Protein AF-A0A5J5F0L3-F1 (afdb_monomer_lite)

Foldseek 3Di:
DFQCQFQLNQQVVQVVVQKGFDHDLQRRDGRQFQAGAFAWWQFDAPVRPHRIDGCVPPNVLVVCSNPVTPDDGGHTGDTDGDIGHKFKAKDKDKDWDCVVADPVLVVVLVVQVVLLVVVVVVDRDRDQVVNVVSCVSSVVSCVVRVIDMDMDMDMDGTPVVVSCVPFDDPDRGDDDDDPDDDDDDDDDD

InterPro domains:
  IPR016169 FAD-binding, type PCMH, subdomain 2 [G3DSA:3.30.465.10] (1-129)
  IPR036318 FAD-binding, type PCMH-like superfamily [SSF56176] (2-85)

Structure (mmCIF, N/CA/C/O backbone):
data_AF-A0A5J5F0L3-F1
#
_entry.id   AF-A0A5J5F0L3-F1
#
loop_
_atom_site.group_PDB
_atom_site.id
_atom_site.type_symbol
_atom_site.label_atom_id
_atom_site.label_alt_id
_atom_site.label_comp_id
_atom_site.label_asym_id
_atom_site.label_entity_id
_atom_site.label_seq_id
_atom_site.pdbx_PDB_ins_code
_atom_site.Cartn_x
_atom_site.Cartn_y
_atom_site.Cartn_z
_atom_site.occupancy
_atom_site.B_iso_or_equiv
_atom_site.auth_seq_id
_atom_site.auth_comp_id
_atom_site.auth_asym_id
_atom_site.auth_atom_id
_atom_site.pdbx_PDB_model_num
ATOM 1 N N . MET A 1 1 ? 4.438 -3.445 -17.577 1.00 94.00 1 MET A N 1
ATOM 2 C CA . MET A 1 1 ? 3.266 -2.537 -17.587 1.00 94.00 1 MET A CA 1
ATOM 3 C C . MET A 1 1 ? 3.712 -1.190 -18.129 1.00 94.00 1 MET A C 1
ATOM 5 O O . MET A 1 1 ? 4.803 -0.766 -17.770 1.00 94.00 1 MET A O 1
ATOM 9 N N . GLY A 1 2 ? 2.928 -0.547 -18.999 1.00 96.00 2 GLY A N 1
ATOM 10 C CA . GLY A 1 2 ? 3.267 0.781 -19.533 1.00 96.00 2 GLY A CA 1
ATOM 11 C C . GLY A 1 2 ? 3.147 1.888 -18.479 1.00 96.00 2 GLY A C 1
ATOM 12 O O . GLY A 1 2 ? 2.456 1.713 -17.476 1.00 96.00 2 GLY A O 1
ATOM 13 N N . ALA A 1 3 ? 3.796 3.030 -18.711 1.00 94.94 3 ALA A N 1
ATOM 14 C CA . ALA A 1 3 ? 3.863 4.136 -17.752 1.00 94.94 3 ALA A CA 1
ATOM 15 C C . ALA A 1 3 ? 2.494 4.730 -17.367 1.00 94.94 3 ALA A C 1
ATOM 17 O O . ALA A 1 3 ? 2.327 5.222 -16.255 1.00 94.94 3 ALA A O 1
ATOM 18 N N . GLY A 1 4 ? 1.510 4.657 -18.270 1.00 95.94 4 GLY A N 1
ATOM 19 C CA . GLY A 1 4 ? 0.150 5.153 -18.041 1.00 95.94 4 GLY A CA 1
ATOM 20 C C . GLY A 1 4 ? -0.764 4.207 -17.260 1.00 95.94 4 GLY A C 1
ATOM 21 O O . GLY A 1 4 ? -1.887 4.595 -16.963 1.00 95.94 4 GLY A O 1
ATOM 22 N N . VAL A 1 5 ? -0.309 2.992 -16.929 1.00 97.06 5 VAL A N 1
ATOM 23 C CA . VAL A 1 5 ? -1.142 2.007 -16.226 1.00 97.06 5 VAL A CA 1
ATOM 24 C C . VAL A 1 5 ? -1.493 2.516 -14.828 1.00 97.06 5 VAL A C 1
ATOM 26 O O . VAL A 1 5 ? -0.611 2.822 -14.018 1.00 97.06 5 VAL A O 1
ATOM 29 N N . GLN A 1 6 ? -2.784 2.566 -14.529 1.00 96.44 6 GLN A N 1
ATOM 30 C CA . GLN A 1 6 ? -3.318 2.927 -13.221 1.00 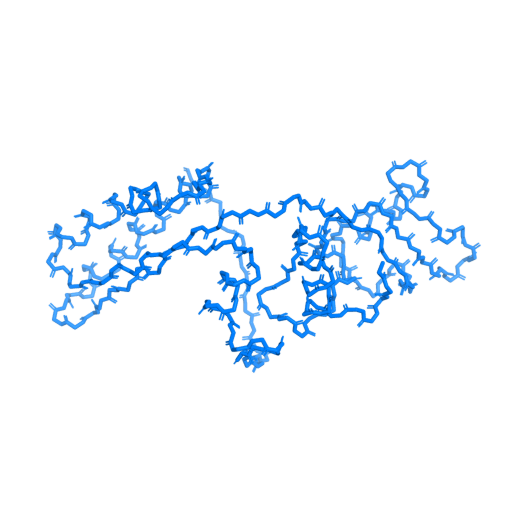96.44 6 GLN A CA 1
ATOM 31 C C . GLN A 1 6 ? -3.475 1.690 -12.326 1.00 96.44 6 GLN A C 1
ATOM 33 O O . GLN A 1 6 ? -3.516 0.544 -12.785 1.00 96.44 6 GLN A O 1
ATOM 38 N N . GLY A 1 7 ? -3.565 1.917 -11.016 1.00 95.25 7 GLY A N 1
ATOM 39 C CA . GLY A 1 7 ? -3.707 0.858 -10.018 1.00 95.25 7 GLY A CA 1
ATOM 40 C C . GLY A 1 7 ? -4.863 -0.107 -10.301 1.00 95.25 7 GLY A C 1
ATOM 41 O O . GLY A 1 7 ? -4.672 -1.314 -10.163 1.00 95.25 7 GLY A O 1
ATOM 42 N N . PHE A 1 8 ? -6.031 0.381 -10.739 1.00 95.62 8 PHE A N 1
ATOM 43 C CA . PHE A 1 8 ? -7.175 -0.499 -11.028 1.00 95.62 8 PHE A CA 1
ATOM 44 C C . PHE A 1 8 ? -6.912 -1.440 -12.207 1.00 95.62 8 PHE A C 1
ATOM 46 O O . PHE A 1 8 ? -7.309 -2.602 -12.150 1.00 95.62 8 PHE A O 1
ATOM 53 N N . GLU A 1 9 ? -6.223 -0.973 -13.251 1.00 97.31 9 GLU A N 1
ATOM 54 C CA . GLU A 1 9 ? -5.881 -1.790 -14.418 1.00 97.31 9 GLU A CA 1
ATOM 55 C C . GLU A 1 9 ? -4.900 -2.893 -14.021 1.00 97.31 9 GLU A C 1
ATOM 57 O O . GLU A 1 9 ? -5.111 -4.063 -14.344 1.00 97.31 9 GLU A O 1
ATOM 62 N N . ALA A 1 10 ? -3.861 -2.534 -13.259 1.00 96.19 10 ALA A N 1
ATOM 63 C CA . ALA A 1 10 ? -2.874 -3.480 -12.752 1.00 96.19 10 ALA A CA 1
ATOM 64 C C . ALA A 1 10 ? -3.505 -4.521 -11.812 1.00 96.19 10 ALA A C 1
ATOM 66 O O . ALA A 1 10 ? -3.241 -5.717 -11.950 1.00 96.19 10 ALA A O 1
ATOM 67 N N . LEU A 1 11 ? -4.371 -4.080 -10.893 1.00 95.75 11 LEU A N 1
ATOM 68 C CA . LEU A 1 11 ? -5.070 -4.948 -9.945 1.00 95.75 11 LEU A CA 1
ATOM 69 C C . LEU A 1 11 ? -5.986 -5.945 -10.669 1.00 95.75 11 LEU A C 1
ATOM 71 O O . LEU A 1 11 ? -5.928 -7.143 -10.396 1.00 95.75 11 LEU A O 1
ATOM 75 N N . GLN A 1 12 ? -6.792 -5.476 -11.624 1.00 96.31 12 GLN A N 1
ATOM 76 C CA . GLN A 1 12 ? -7.679 -6.338 -12.411 1.00 96.31 12 GLN A CA 1
ATOM 77 C C . GLN A 1 12 ? -6.902 -7.302 -13.314 1.00 96.31 12 GLN A C 1
ATOM 79 O O . GLN A 1 12 ? -7.298 -8.460 -13.457 1.00 96.31 12 GLN A O 1
ATOM 84 N N . ALA A 1 13 ? -5.804 -6.849 -13.925 1.00 97.12 13 ALA A N 1
ATOM 85 C CA . ALA A 1 13 ? -4.953 -7.700 -14.751 1.00 97.12 13 ALA A CA 1
ATOM 86 C C . ALA A 1 13 ? -4.298 -8.818 -13.928 1.00 97.12 13 ALA A C 1
ATOM 88 O O . ALA A 1 13 ? -4.293 -9.966 -14.372 1.00 97.12 13 ALA A O 1
ATOM 89 N N . ALA A 1 14 ? -3.803 -8.507 -12.727 1.00 97.25 14 ALA A N 1
ATOM 90 C CA . ALA A 1 14 ? -3.226 -9.498 -11.823 1.00 97.25 14 ALA A CA 1
ATOM 91 C C . ALA A 1 14 ? -4.280 -10.507 -11.338 1.00 97.25 14 ALA A C 1
ATOM 93 O O . ALA A 1 14 ? -4.054 -11.714 -11.432 1.00 97.25 14 ALA A O 1
ATOM 94 N N . ALA A 1 15 ? -5.457 -10.031 -10.918 1.00 97.38 15 ALA A N 1
ATOM 95 C CA . ALA A 1 15 ? -6.529 -10.888 -10.412 1.00 97.38 15 ALA A CA 1
ATOM 96 C C . ALA A 1 15 ? -6.986 -11.932 -11.447 1.00 97.38 15 ALA A C 1
ATOM 98 O O . ALA A 1 15 ? -7.178 -13.098 -11.110 1.00 97.38 15 ALA A O 1
ATOM 99 N N . LYS A 1 16 ? -7.070 -11.557 -12.734 1.00 97.88 16 LYS A N 1
ATOM 100 C CA . LYS A 1 16 ? -7.388 -12.490 -13.838 1.00 97.88 16 LYS A CA 1
ATOM 101 C C . LYS A 1 16 ? -6.384 -13.638 -13.987 1.00 97.88 16 LYS A C 1
ATOM 103 O O . LYS A 1 16 ? -6.708 -14.639 -14.615 1.00 97.88 16 LYS A O 1
ATOM 108 N N . GLN A 1 17 ? -5.179 -13.483 -13.446 1.00 98.06 17 GLN A N 1
ATOM 109 C CA . GLN A 1 17 ? -4.111 -14.484 -13.476 1.00 98.06 17 GLN A CA 1
ATOM 110 C C . GLN A 1 17 ? -3.966 -15.233 -12.141 1.00 98.06 17 GLN A C 1
ATOM 112 O O . GLN A 1 17 ? -3.007 -15.982 -11.972 1.00 98.06 17 GLN A O 1
ATOM 117 N N . GLY A 1 18 ? -4.869 -15.025 -11.173 1.00 97.81 18 GLY A N 1
ATOM 118 C CA . GLY A 1 18 ? -4.713 -15.567 -9.818 1.00 97.81 18 GLY A CA 1
ATOM 119 C C . GLY A 1 18 ? -3.516 -14.962 -9.078 1.00 97.81 18 GLY A C 1
ATOM 120 O O . GLY A 1 18 ? -2.880 -15.626 -8.257 1.00 97.81 18 GLY A O 1
ATOM 121 N N . LEU A 1 19 ? -3.173 -13.714 -9.406 1.00 98.00 19 LEU A N 1
ATOM 122 C CA . LEU A 1 19 ? -2.056 -12.975 -8.834 1.00 98.00 19 LEU A CA 1
ATOM 123 C C . LEU A 1 19 ? -2.536 -11.681 -8.168 1.00 98.00 19 LEU A C 1
ATOM 125 O O . LEU A 1 19 ? -3.584 -11.124 -8.490 1.00 98.00 19 LEU A O 1
ATOM 129 N N . ARG A 1 20 ? -1.696 -11.143 -7.290 1.00 95.56 20 ARG A N 1
ATOM 130 C CA . ARG A 1 20 ? -1.827 -9.816 -6.686 1.00 95.56 20 ARG A CA 1
ATOM 131 C C . ARG A 1 20 ? -0.557 -9.002 -6.901 1.00 95.56 20 ARG A C 1
ATOM 133 O O . ARG A 1 20 ? 0.552 -9.538 -6.931 1.00 95.56 20 ARG A O 1
ATOM 140 N N . VAL A 1 21 ? -0.721 -7.693 -7.030 1.00 95.31 21 VAL A N 1
ATOM 141 C CA . VAL A 1 21 ? 0.361 -6.723 -7.243 1.00 95.31 21 VAL A CA 1
ATOM 142 C C . VAL A 1 21 ? 0.258 -5.608 -6.214 1.00 95.31 21 VAL A C 1
ATOM 144 O O . VAL A 1 21 ? -0.832 -5.289 -5.744 1.00 95.31 21 VAL A O 1
ATOM 147 N N . VAL A 1 22 ? 1.394 -5.018 -5.845 1.00 94.69 22 VAL A N 1
ATOM 148 C CA . VAL A 1 22 ? 1.412 -3.889 -4.907 1.00 94.69 22 VAL A CA 1
ATOM 149 C C . VAL A 1 22 ? 0.949 -2.623 -5.627 1.00 94.69 22 VAL A C 1
ATOM 151 O O . VAL A 1 22 ? 1.617 -2.165 -6.553 1.00 94.69 22 VAL A O 1
ATOM 154 N N . THR A 1 23 ? -0.167 -2.050 -5.178 1.00 93.50 23 THR A N 1
ATOM 155 C CA . THR A 1 23 ? -0.735 -0.783 -5.665 1.00 93.50 23 THR A CA 1
ATOM 156 C C . THR A 1 23 ? -0.852 0.237 -4.526 1.00 93.50 23 THR A C 1
ATOM 158 O O . THR A 1 23 ? -0.550 -0.062 -3.372 1.00 93.50 23 THR A O 1
ATOM 161 N N . GLY A 1 24 ? -1.299 1.456 -4.844 1.00 91.62 24 GLY A N 1
ATOM 162 C CA . GLY A 1 24 ? -1.811 2.382 -3.829 1.00 91.62 24 GLY A CA 1
ATOM 163 C C . GLY A 1 24 ? -3.249 2.032 -3.422 1.00 91.62 24 GLY A C 1
ATOM 164 O O . GLY A 1 24 ? -3.912 1.254 -4.111 1.00 91.62 24 GLY A O 1
ATOM 165 N N . SER A 1 25 ? -3.735 2.631 -2.331 1.00 92.00 25 SER A N 1
ATOM 166 C CA . SER A 1 25 ? -5.152 2.570 -1.928 1.00 92.00 25 SER A CA 1
ATOM 167 C C . SER A 1 25 ? -6.063 3.373 -2.867 1.00 92.00 25 SER A C 1
ATOM 169 O O . SER A 1 25 ? -7.204 2.992 -3.098 1.00 92.00 25 SER A O 1
ATOM 171 N N . SER A 1 26 ? -5.549 4.451 -3.462 1.00 93.25 26 SER A N 1
ATOM 172 C CA . SER A 1 26 ? -6.227 5.202 -4.523 1.00 93.25 26 SER A CA 1
ATOM 173 C C . SER A 1 26 ? -5.911 4.579 -5.881 1.00 93.25 26 SER A C 1
ATOM 175 O O . SER A 1 26 ? -4.822 4.774 -6.425 1.00 93.25 26 SER A O 1
ATOM 177 N N . LEU A 1 27 ? -6.848 3.823 -6.451 1.00 93.00 27 LEU A N 1
ATOM 178 C CA . LEU A 1 27 ? -6.570 3.025 -7.651 1.00 93.00 27 LEU A CA 1
ATOM 179 C C . LEU A 1 27 ? -6.438 3.819 -8.953 1.00 93.00 27 LEU A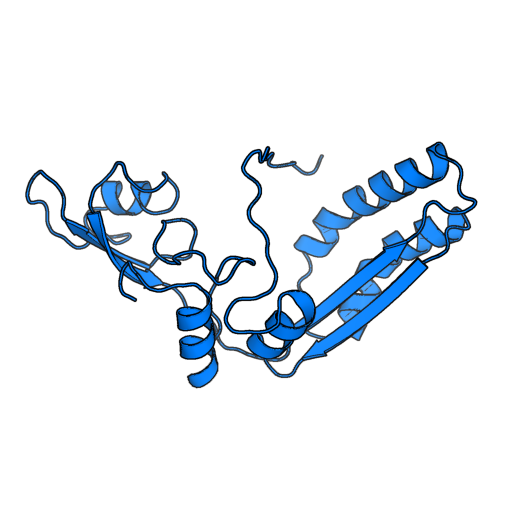 C 1
ATOM 181 O O . LEU A 1 27 ? -5.959 3.275 -9.945 1.00 93.00 27 LEU A O 1
ATOM 185 N N . THR A 1 28 ? -6.807 5.096 -8.960 1.00 94.44 28 THR A N 1
ATOM 186 C CA . THR A 1 28 ? -6.556 6.006 -10.087 1.00 94.44 28 THR A CA 1
ATOM 187 C C . THR A 1 28 ? -5.105 6.502 -10.138 1.00 94.44 28 THR A C 1
ATOM 189 O O . THR A 1 28 ? -4.709 7.153 -11.102 1.00 94.44 28 THR A O 1
ATOM 192 N N . VAL A 1 29 ? -4.272 6.196 -9.139 1.00 94.00 29 VAL A N 1
ATOM 193 C CA . VAL A 1 29 ? -2.843 6.539 -9.169 1.00 94.00 29 VAL A CA 1
ATOM 194 C C . VAL A 1 29 ? -2.115 5.672 -10.203 1.00 94.00 29 VAL A C 1
ATOM 196 O O . VAL A 1 29 ? -2.321 4.458 -10.266 1.00 94.00 29 VAL A O 1
ATOM 199 N N . GLY A 1 30 ? -1.247 6.297 -11.005 1.00 94.38 30 GLY A N 1
ATOM 200 C CA . GLY A 1 30 ? -0.364 5.609 -11.951 1.00 94.38 30 GLY A CA 1
ATOM 201 C C . GLY A 1 30 ? 0.678 4.752 -11.229 1.00 94.38 30 GLY A C 1
ATOM 202 O O . GLY A 1 30 ? 1.454 5.258 -10.418 1.00 94.38 30 GLY A O 1
ATOM 203 N N . ILE A 1 31 ? 0.716 3.452 -11.524 1.00 92.81 31 ILE A N 1
ATOM 204 C CA . ILE A 1 31 ? 1.506 2.469 -10.761 1.00 92.81 31 ILE A CA 1
ATOM 205 C C . ILE A 1 31 ? 3.014 2.528 -11.056 1.00 92.81 31 ILE A C 1
ATOM 207 O O . ILE A 1 31 ? 3.836 2.087 -10.249 1.00 92.81 31 ILE A O 1
ATOM 211 N N . ALA A 1 32 ? 3.387 3.089 -12.208 1.00 90.94 32 ALA A N 1
ATOM 212 C CA . ALA A 1 32 ? 4.762 3.191 -12.693 1.00 90.94 32 ALA A CA 1
ATOM 213 C C . ALA A 1 32 ? 5.511 4.438 -12.167 1.00 90.94 32 ALA A C 1
ATOM 215 O O . ALA A 1 32 ? 6.454 4.907 -12.795 1.00 90.94 32 ALA A O 1
ATOM 216 N N . GLY A 1 33 ? 5.103 4.986 -11.016 1.00 82.25 33 GLY A N 1
ATOM 217 C CA . GLY A 1 33 ? 5.680 6.202 -10.421 1.00 82.25 33 GLY A CA 1
ATOM 218 C C . GLY A 1 33 ? 6.882 5.996 -9.487 1.00 82.25 33 GLY A C 1
ATOM 219 O O . GLY A 1 33 ? 7.285 6.940 -8.815 1.00 82.25 33 GLY A O 1
ATOM 220 N N . GLY A 1 34 ? 7.429 4.781 -9.387 1.00 73.56 34 GLY A N 1
ATOM 221 C CA . GLY A 1 34 ? 8.644 4.500 -8.600 1.00 73.56 34 GLY A CA 1
ATOM 222 C C . GLY A 1 34 ? 8.427 4.118 -7.130 1.00 73.56 34 GLY A C 1
ATOM 223 O O . GLY A 1 34 ? 9.396 3.899 -6.411 1.00 73.56 34 GLY A O 1
ATOM 224 N N . TYR A 1 35 ? 7.176 4.001 -6.669 1.00 84.31 35 TYR A N 1
ATOM 225 C CA . TYR A 1 35 ? 6.839 3.593 -5.293 1.00 84.31 35 TYR A CA 1
ATOM 226 C C . TYR A 1 35 ? 6.532 2.089 -5.142 1.00 84.31 35 TYR A C 1
ATOM 228 O O . TYR A 1 35 ? 6.250 1.616 -4.041 1.00 84.31 35 TYR A O 1
ATOM 236 N N . THR A 1 36 ? 6.536 1.334 -6.244 1.00 84.50 36 THR A N 1
ATOM 237 C CA . THR A 1 36 ? 6.143 -0.084 -6.291 1.00 84.50 36 THR A CA 1
ATOM 238 C C . THR A 1 36 ? 7.344 -1.026 -6.427 1.00 84.50 36 THR A C 1
ATOM 240 O O . THR A 1 36 ? 8.495 -0.604 -6.506 1.00 84.50 36 THR A O 1
ATOM 243 N N . GLN A 1 37 ? 7.092 -2.341 -6.402 1.00 90.75 37 GLN A N 1
ATOM 244 C CA . GLN A 1 37 ? 8.124 -3.387 -6.405 1.00 90.75 37 GLN A CA 1
ATOM 245 C C . GLN A 1 37 ? 8.700 -3.640 -7.808 1.00 90.75 37 GLN A C 1
ATOM 247 O O . GLN A 1 37 ? 8.473 -4.706 -8.391 1.00 90.75 37 GLN A O 1
ATOM 252 N N . ALA A 1 38 ? 9.430 -2.663 -8.342 1.00 94.38 38 ALA A N 1
ATOM 253 C CA . ALA A 1 38 ? 10.066 -2.751 -9.650 1.00 94.38 38 ALA A CA 1
ATOM 254 C C . ALA A 1 38 ? 11.160 -3.837 -9.705 1.00 94.38 38 ALA A C 1
ATOM 256 O O . ALA A 1 38 ? 11.858 -4.114 -8.730 1.00 94.38 38 ALA A O 1
ATOM 257 N N . LEU A 1 39 ? 11.282 -4.459 -10.874 1.00 96.50 39 LEU A N 1
ATOM 258 C CA . LEU A 1 39 ? 12.330 -5.398 -11.279 1.00 96.50 39 LEU A CA 1
ATOM 259 C C . LEU A 1 39 ? 13.143 -4.833 -12.447 1.00 96.50 39 LEU A C 1
ATOM 261 O O . LEU A 1 39 ? 14.340 -5.086 -12.552 1.00 96.50 39 LEU A O 1
ATOM 265 N N . GLU A 1 40 ? 12.481 -4.068 -13.312 1.00 96.94 40 GLU A N 1
ATOM 266 C CA . GLU A 1 40 ? 13.060 -3.441 -14.490 1.00 96.94 40 GLU A CA 1
ATOM 267 C C . GLU A 1 40 ? 12.324 -2.140 -14.796 1.00 96.94 40 GLU A C 1
ATOM 269 O O . GLU A 1 40 ? 11.105 -2.052 -14.608 1.00 96.94 40 GLU A O 1
ATOM 274 N N . TRP A 1 41 ? 13.073 -1.170 -15.307 1.00 96.25 41 TRP A N 1
ATOM 275 C CA . TRP A 1 41 ? 12.574 0.077 -15.859 1.00 96.25 41 TRP A CA 1
ATOM 276 C C . TRP A 1 41 ? 13.027 0.228 -17.305 1.00 96.25 41 TRP A C 1
ATOM 278 O O . TRP A 1 41 ? 14.208 0.050 -17.593 1.00 96.25 41 TRP A O 1
ATOM 288 N N . ASP A 1 42 ? 12.096 0.605 -18.174 1.00 95.50 42 ASP A N 1
ATOM 289 C CA . ASP A 1 42 ? 12.365 1.099 -19.522 1.00 95.50 42 ASP A CA 1
ATOM 290 C C . ASP A 1 42 ? 12.218 2.624 -19.509 1.00 95.50 42 ASP A C 1
ATOM 292 O O . ASP A 1 42 ? 11.139 3.140 -19.196 1.00 95.50 42 ASP A O 1
ATOM 296 N N . VAL A 1 43 ? 13.310 3.341 -19.761 1.00 93.88 43 VAL A N 1
ATOM 297 C CA . VAL A 1 43 ? 13.443 4.782 -19.541 1.00 93.88 43 VAL A CA 1
ATOM 298 C C . VAL A 1 43 ? 14.177 5.438 -20.694 1.00 93.88 43 VAL A C 1
ATOM 300 O O . VAL A 1 43 ? 15.269 5.031 -21.080 1.00 93.88 43 VAL A O 1
ATOM 303 N N . VAL A 1 44 ? 13.617 6.539 -21.181 1.00 92.69 44 VAL A N 1
ATOM 304 C CA . VAL A 1 44 ? 14.317 7.452 -22.083 1.00 92.69 44 VAL A CA 1
ATOM 305 C C . VAL A 1 44 ? 15.061 8.487 -21.245 1.00 92.69 44 VAL A C 1
ATOM 307 O O . VAL A 1 44 ? 14.446 9.274 -20.519 1.00 92.69 44 VAL A O 1
ATOM 310 N N . THR A 1 45 ? 16.390 8.492 -21.345 1.00 89.81 45 THR A N 1
ATOM 311 C CA . THR A 1 45 ? 17.248 9.508 -20.724 1.00 89.81 45 THR A CA 1
ATOM 312 C C . THR A 1 45 ? 17.637 10.579 -21.750 1.00 89.81 45 THR A C 1
ATOM 314 O O . THR A 1 45 ? 17.699 10.296 -22.950 1.00 89.81 45 THR A O 1
ATOM 317 N N . PRO A 1 46 ? 17.932 11.819 -21.320 1.00 84.19 46 PRO A N 1
ATOM 318 C CA . PRO A 1 46 ? 18.363 12.880 -22.235 1.00 84.19 46 PRO A CA 1
ATOM 319 C C . PRO A 1 46 ? 19.734 12.610 -22.880 1.00 84.19 46 PRO A C 1
ATOM 321 O O . PRO A 1 46 ? 20.070 13.229 -23.885 1.00 84.19 46 PRO A O 1
ATOM 324 N N . THR A 1 47 ? 20.530 11.703 -22.308 1.00 83.06 47 THR A N 1
ATOM 325 C CA . THR A 1 47 ? 21.905 11.391 -22.723 1.00 83.06 47 THR A CA 1
ATOM 326 C C . THR A 1 47 ? 22.003 10.217 -23.702 1.00 83.06 47 THR A C 1
ATOM 328 O O . THR A 1 47 ? 23.100 9.919 -24.169 1.00 83.06 47 THR A O 1
ATOM 331 N N . GLY A 1 48 ? 20.887 9.559 -24.043 1.00 74.31 48 GLY A N 1
ATOM 332 C CA . GLY A 1 48 ? 20.882 8.410 -24.958 1.00 74.31 48 GLY A CA 1
ATOM 333 C C . GLY A 1 48 ? 21.460 7.127 -24.348 1.00 74.31 48 GLY A C 1
ATOM 334 O O . GLY A 1 48 ? 21.955 6.265 -25.074 1.00 74.31 48 GLY A O 1
ATOM 335 N N . GLU A 1 49 ? 21.425 7.003 -23.018 1.00 73.94 49 GLU A N 1
ATOM 336 C CA . GLU A 1 49 ? 21.835 5.787 -22.305 1.00 73.94 49 GLU A CA 1
ATOM 337 C C . GLU A 1 49 ? 20.942 4.587 -22.662 1.00 73.94 49 GLU A C 1
ATOM 339 O O . GLU A 1 49 ? 19.818 4.767 -23.143 1.00 73.94 49 GLU A O 1
ATOM 344 N N . PRO A 1 50 ? 21.405 3.340 -22.425 1.00 76.62 50 PRO A N 1
ATOM 345 C CA . PRO A 1 50 ? 20.583 2.170 -22.681 1.00 76.62 50 PRO A CA 1
ATOM 346 C C . PRO A 1 50 ? 19.258 2.269 -21.912 1.00 76.62 50 PRO A C 1
ATOM 348 O O . PRO A 1 50 ? 19.283 2.544 -20.712 1.00 76.62 50 PRO A O 1
ATOM 351 N N . PRO A 1 51 ? 18.118 1.983 -22.555 1.00 87.06 51 PRO A N 1
ATOM 352 C CA . PRO A 1 51 ? 16.818 2.303 -21.977 1.00 87.06 51 PRO A CA 1
ATOM 353 C C . PRO A 1 51 ? 16.453 1.429 -20.771 1.00 87.06 51 PRO A C 1
ATOM 355 O O . PRO A 1 51 ? 15.588 1.779 -19.983 1.00 87.06 51 PRO A O 1
ATOM 358 N N . ILE A 1 52 ? 17.130 0.291 -20.594 1.00 95.50 52 ILE A N 1
ATOM 359 C CA . ILE A 1 52 ? 16.782 -0.706 -19.583 1.00 95.50 52 ILE A CA 1
ATOM 360 C C . ILE A 1 52 ? 17.647 -0.565 -18.330 1.00 95.50 52 ILE A C 1
ATOM 362 O O . ILE A 1 52 ? 18.868 -0.750 -18.389 1.00 95.50 52 ILE A O 1
ATOM 366 N N . ALA A 1 53 ? 17.000 -0.341 -17.186 1.00 95.38 53 ALA A N 1
ATOM 367 C CA . ALA A 1 53 ? 17.613 -0.341 -15.863 1.00 95.38 53 ALA A CA 1
ATOM 368 C C . ALA A 1 53 ? 17.069 -1.481 -14.985 1.00 95.38 53 ALA A C 1
ATOM 370 O O . ALA A 1 53 ? 15.864 -1.627 -14.795 1.00 95.38 53 ALA A O 1
ATOM 371 N N . THR A 1 54 ? 17.972 -2.284 -14.425 1.00 96.62 54 THR A N 1
ATOM 372 C CA . THR A 1 54 ? 17.700 -3.446 -13.558 1.00 96.62 54 THR A CA 1
ATOM 373 C C . THR A 1 54 ? 18.719 -3.479 -12.407 1.00 96.62 54 THR A C 1
ATOM 375 O O . THR A 1 54 ? 19.713 -2.747 -12.453 1.00 96.62 54 THR A O 1
ATOM 378 N N . PRO A 1 55 ? 18.578 -4.370 -11.408 1.00 96.75 55 PRO A N 1
ATOM 379 C CA . PRO A 1 55 ? 19.598 -4.550 -10.371 1.00 96.75 55 PRO A CA 1
ATOM 380 C C . PRO A 1 55 ? 21.007 -4.905 -10.882 1.00 96.75 55 PRO A C 1
ATOM 382 O O . PRO A 1 55 ? 21.964 -4.792 -10.122 1.00 96.75 55 PRO A O 1
ATOM 385 N N . SER A 1 56 ? 21.155 -5.328 -12.144 1.00 96.75 56 SER A N 1
ATOM 386 C CA . SER A 1 56 ? 22.435 -5.723 -12.752 1.00 96.75 56 SER A CA 1
ATOM 387 C C . SER A 1 56 ? 22.797 -4.956 -14.033 1.00 96.75 56 SER A C 1
ATOM 389 O O . SER A 1 56 ? 23.822 -5.245 -14.645 1.00 96.75 56 SER A O 1
ATOM 391 N N . ARG A 1 57 ? 21.981 -3.984 -14.466 1.00 94.88 57 ARG A N 1
ATOM 392 C CA . ARG A 1 57 ? 22.206 -3.161 -15.671 1.00 94.88 57 ARG A CA 1
ATOM 393 C C . ARG A 1 57 ? 21.765 -1.733 -15.391 1.00 94.88 57 ARG A C 1
ATOM 395 O O . ARG A 1 57 ? 20.649 -1.542 -14.933 1.00 94.88 57 ARG A O 1
ATOM 402 N N . ASN A 1 58 ? 22.610 -0.741 -15.677 1.00 93.69 58 ASN A N 1
ATOM 403 C CA . ASN A 1 58 ? 22.347 0.663 -15.328 1.00 93.69 58 ASN A CA 1
ATOM 404 C C . ASN A 1 58 ? 21.928 0.811 -13.850 1.00 93.69 58 ASN A C 1
ATOM 406 O O . ASN A 1 58 ? 20.950 1.474 -13.516 1.00 93.69 58 ASN A O 1
ATOM 410 N N . VAL A 1 59 ? 22.674 0.146 -12.959 1.00 95.25 59 VAL A N 1
ATOM 411 C CA . VAL A 1 59 ? 22.346 -0.004 -11.531 1.00 95.25 59 VAL A CA 1
ATOM 412 C C . VAL A 1 59 ? 22.112 1.334 -10.814 1.00 95.25 59 VAL A C 1
ATOM 414 O O . VAL A 1 59 ? 21.138 1.416 -10.065 1.00 95.25 59 VAL A O 1
ATOM 417 N N . PRO A 1 60 ? 22.909 2.402 -11.047 1.00 94.19 60 PRO A N 1
ATOM 418 C CA . PRO A 1 60 ? 22.634 3.703 -10.435 1.00 94.19 60 PRO A CA 1
ATOM 419 C C . PRO A 1 60 ? 21.266 4.272 -10.832 1.00 94.19 60 PRO A C 1
ATOM 421 O O . PRO A 1 60 ? 20.549 4.794 -9.980 1.00 94.19 60 PRO A O 1
ATOM 424 N N . LEU A 1 61 ? 20.871 4.115 -12.101 1.00 93.56 61 LEU A N 1
ATOM 425 C CA . LEU A 1 61 ? 19.571 4.563 -12.599 1.00 93.56 61 LEU A CA 1
ATOM 426 C C . LEU A 1 61 ? 18.434 3.712 -12.019 1.00 93.56 61 LEU A C 1
ATOM 428 O O . LEU A 1 61 ? 17.448 4.264 -11.540 1.00 93.56 61 LEU A O 1
ATOM 432 N N . TYR A 1 62 ? 18.590 2.384 -11.976 1.00 95.12 62 TYR A N 1
ATOM 433 C CA . TYR A 1 62 ? 17.616 1.494 -11.331 1.00 95.12 62 TYR A CA 1
ATOM 434 C C . TYR A 1 62 ? 17.385 1.881 -9.865 1.00 95.12 62 TYR A C 1
ATOM 436 O O . TYR A 1 62 ? 16.240 1.954 -9.414 1.00 95.12 62 TYR A O 1
ATOM 444 N N . TRP A 1 63 ? 18.467 2.150 -9.128 1.00 94.94 63 TRP A N 1
ATOM 445 C CA . TRP A 1 63 ? 18.398 2.554 -7.727 1.00 94.94 63 TRP A CA 1
ATOM 446 C C . TRP A 1 63 ? 17.671 3.893 -7.563 1.00 94.94 63 TRP A C 1
ATOM 448 O O . TRP A 1 63 ? 16.764 3.992 -6.740 1.00 94.94 63 TRP A O 1
ATOM 458 N N . ALA A 1 64 ? 18.004 4.888 -8.392 1.00 93.62 64 ALA A N 1
ATOM 459 C CA . ALA A 1 64 ? 17.368 6.204 -8.359 1.00 93.62 64 ALA A CA 1
ATOM 460 C C . ALA A 1 64 ? 15.863 6.146 -8.682 1.00 93.62 64 ALA A C 1
ATOM 462 O O . ALA A 1 64 ? 15.054 6.762 -7.990 1.00 93.62 64 ALA A O 1
ATOM 463 N N . LEU A 1 65 ? 15.465 5.363 -9.689 1.00 93.75 65 LEU A N 1
ATOM 464 C CA . LEU A 1 65 ? 14.059 5.201 -10.082 1.00 93.75 65 LEU A CA 1
ATOM 465 C C . LEU A 1 65 ? 13.231 4.425 -9.047 1.00 93.75 65 LEU A C 1
ATOM 467 O O . LEU A 1 65 ? 12.023 4.630 -8.934 1.00 93.75 65 LEU A O 1
ATOM 471 N N . SER A 1 66 ? 13.870 3.553 -8.266 1.00 94.75 66 SER A N 1
ATOM 472 C CA . SER A 1 66 ? 13.213 2.675 -7.288 1.00 94.75 66 SER A CA 1
ATOM 473 C C . SER A 1 66 ? 13.081 3.334 -5.907 1.00 94.75 66 SER A C 1
ATOM 475 O O . SER A 1 66 ? 13.477 2.758 -4.893 1.00 94.75 66 SER A O 1
ATOM 477 N N . GLY A 1 67 ? 12.530 4.553 -5.871 1.00 93.00 67 GLY A N 1
ATOM 478 C CA . GLY A 1 67 ? 12.195 5.277 -4.636 1.00 93.00 67 GLY A CA 1
ATOM 479 C C . GLY A 1 67 ? 12.737 6.706 -4.535 1.00 93.00 67 GLY A C 1
ATOM 480 O O . GLY A 1 67 ? 12.332 7.432 -3.631 1.00 93.00 67 GLY A O 1
ATOM 481 N N . GLY A 1 68 ? 13.596 7.148 -5.461 1.00 93.00 68 GLY A N 1
ATOM 482 C CA . GLY A 1 68 ? 14.136 8.518 -5.496 1.00 93.00 68 GLY A CA 1
ATOM 483 C C . GLY A 1 68 ? 13.141 9.594 -5.951 1.00 93.00 68 GLY A C 1
ATOM 484 O O . GLY A 1 68 ? 13.467 10.778 -5.927 1.00 93.00 68 GLY A O 1
ATOM 485 N N . GLY A 1 69 ? 11.926 9.197 -6.338 1.00 87.31 69 GLY A N 1
ATOM 486 C CA . GLY A 1 69 ? 10.881 10.086 -6.845 1.00 87.31 69 GLY A CA 1
ATOM 487 C C . GLY A 1 69 ? 10.897 10.225 -8.371 1.00 87.31 69 GLY A C 1
ATOM 488 O O . GLY A 1 69 ? 11.940 10.166 -9.021 1.00 87.31 69 GLY A O 1
ATOM 489 N N . GLY A 1 70 ? 9.708 10.378 -8.957 1.00 88.00 70 GLY A N 1
ATOM 490 C CA . GLY A 1 70 ? 9.534 10.542 -10.402 1.00 88.00 70 GLY A CA 1
ATOM 491 C C . GLY A 1 70 ? 9.878 11.950 -10.903 1.00 88.00 70 GLY A C 1
ATOM 492 O O . GLY A 1 70 ? 9.939 12.902 -10.130 1.00 88.00 70 GLY A O 1
ATOM 493 N N . GLY A 1 71 ? 10.063 12.083 -12.220 1.00 87.19 71 GLY A N 1
ATOM 494 C CA . GLY A 1 71 ? 10.200 13.376 -12.908 1.00 87.19 71 GLY A CA 1
ATOM 495 C C . GLY A 1 71 ? 11.620 13.943 -13.023 1.00 87.19 71 GLY A C 1
ATOM 496 O O . GLY A 1 71 ? 11.796 14.953 -13.694 1.00 87.19 71 GLY A O 1
ATOM 497 N N . THR A 1 72 ? 12.627 13.293 -12.427 1.00 89.50 72 THR A N 1
ATOM 498 C CA . THR A 1 72 ? 14.004 13.831 -12.367 1.00 89.50 72 THR A CA 1
ATOM 499 C C . THR A 1 72 ? 15.021 13.031 -13.186 1.00 89.50 72 THR A C 1
ATOM 501 O O . THR A 1 72 ? 15.945 13.606 -13.751 1.00 89.50 72 THR A O 1
ATOM 504 N N . TYR A 1 73 ? 14.873 11.705 -13.261 1.00 90.12 73 TYR A N 1
ATOM 505 C CA . TYR A 1 73 ? 15.924 10.805 -13.769 1.00 90.12 73 TYR A CA 1
ATOM 506 C C . TYR A 1 73 ? 15.749 10.375 -15.234 1.00 90.12 73 TYR A C 1
ATOM 508 O O . TYR A 1 73 ? 16.632 9.739 -15.802 1.00 90.12 73 TYR A O 1
ATOM 516 N N . GLY A 1 74 ? 14.615 10.711 -15.849 1.00 89.81 74 GLY A N 1
ATOM 517 C CA . GLY A 1 74 ? 14.262 10.332 -17.215 1.00 89.81 74 GLY A CA 1
ATOM 518 C C . GLY A 1 74 ? 12.755 10.159 -17.383 1.00 89.81 74 GLY A C 1
ATOM 519 O O . GLY A 1 74 ? 11.982 10.352 -16.439 1.00 89.81 74 GLY A O 1
ATOM 520 N N . VAL A 1 75 ? 12.339 9.785 -18.591 1.00 92.81 75 VAL A N 1
ATOM 521 C CA . VAL A 1 75 ? 10.936 9.506 -18.919 1.00 92.81 75 VAL A CA 1
ATOM 522 C C . VAL A 1 75 ? 10.723 7.998 -18.922 1.00 92.81 75 VAL A C 1
ATOM 524 O O . VAL A 1 75 ? 11.187 7.306 -19.825 1.00 92.81 75 VAL A O 1
ATOM 527 N N . ALA A 1 76 ? 10.029 7.486 -17.905 1.00 92.94 76 ALA A N 1
ATOM 528 C CA . ALA A 1 76 ? 9.654 6.078 -17.851 1.00 92.94 76 ALA A CA 1
ATOM 529 C C . ALA A 1 76 ? 8.633 5.753 -18.951 1.00 92.94 76 ALA A C 1
ATOM 531 O O . ALA A 1 76 ? 7.616 6.432 -19.091 1.00 92.94 76 ALA A O 1
ATOM 532 N N . ILE A 1 77 ? 8.905 4.692 -19.705 1.00 94.44 77 ILE A N 1
ATOM 533 C CA . ILE A 1 77 ? 8.040 4.141 -20.751 1.00 94.44 77 ILE A CA 1
ATOM 534 C C . ILE A 1 77 ? 7.295 2.922 -20.216 1.00 94.44 77 ILE A C 1
ATOM 536 O O . ILE A 1 77 ? 6.083 2.781 -20.410 1.00 94.44 77 ILE A O 1
ATOM 540 N N . SER A 1 78 ? 8.003 2.046 -19.500 1.00 95.31 78 SER A N 1
ATOM 541 C CA . SER A 1 78 ? 7.410 0.868 -18.880 1.00 95.31 78 SER A CA 1
ATOM 542 C C . SER A 1 78 ? 8.175 0.411 -17.637 1.00 95.31 78 SER A C 1
ATOM 544 O O . SER A 1 78 ? 9.305 0.818 -17.377 1.00 95.31 78 SER A O 1
ATOM 546 N N . MET A 1 79 ? 7.514 -0.428 -16.844 1.00 95.56 79 MET A N 1
ATOM 547 C CA . MET A 1 79 ? 8.064 -1.058 -15.649 1.00 95.56 79 MET A CA 1
ATOM 548 C C . MET A 1 79 ? 7.656 -2.531 -15.606 1.00 95.56 79 MET A C 1
ATOM 550 O O . MET A 1 79 ? 6.482 -2.870 -15.821 1.00 95.56 79 MET A O 1
ATOM 554 N N . THR A 1 80 ? 8.591 -3.401 -15.243 1.00 96.56 80 THR A N 1
ATOM 555 C CA . THR A 1 80 ? 8.290 -4.767 -14.796 1.00 96.56 80 THR A CA 1
ATOM 556 C C . THR A 1 80 ? 8.251 -4.768 -13.276 1.00 96.56 80 THR A C 1
ATOM 558 O O . THR A 1 80 ? 9.200 -4.315 -12.646 1.00 96.56 80 THR A O 1
ATOM 561 N N . ALA A 1 81 ? 7.170 -5.265 -12.675 1.00 95.19 81 ALA A N 1
ATOM 562 C CA . ALA A 1 81 ? 7.013 -5.325 -11.223 1.00 95.19 81 ALA A CA 1
ATOM 563 C C . ALA A 1 81 ? 6.726 -6.748 -10.749 1.00 95.19 81 ALA A C 1
ATOM 565 O O . ALA A 1 81 ? 6.190 -7.569 -11.497 1.00 95.19 81 ALA A O 1
ATOM 566 N N . LYS A 1 82 ? 7.062 -7.030 -9.489 1.00 95.88 82 LYS A N 1
ATOM 567 C CA . LYS A 1 82 ? 6.722 -8.304 -8.848 1.00 95.88 82 LYS A CA 1
ATOM 568 C C . LYS A 1 82 ? 5.203 -8.464 -8.739 1.00 95.88 82 LYS A C 1
ATOM 570 O O . LYS A 1 82 ? 4.510 -7.574 -8.245 1.00 95.88 82 LYS A O 1
ATOM 575 N N . ALA A 1 83 ? 4.724 -9.638 -9.130 1.00 96.31 83 ALA A N 1
ATOM 576 C CA . ALA A 1 83 ? 3.397 -10.141 -8.811 1.00 96.31 83 ALA A CA 1
ATOM 577 C C . ALA A 1 83 ? 3.537 -11.347 -7.876 1.00 96.31 83 ALA A C 1
ATOM 579 O O . ALA A 1 83 ? 4.533 -12.071 -7.925 1.00 96.31 83 ALA A O 1
ATOM 580 N N . HIS A 1 84 ? 2.549 -11.547 -7.016 1.00 96.38 84 HIS A N 1
ATOM 581 C CA . HIS A 1 84 ? 2.541 -12.596 -5.999 1.00 96.38 84 HIS A CA 1
ATOM 582 C C . HIS A 1 84 ? 1.319 -13.487 -6.199 1.00 96.38 84 HIS A C 1
ATOM 584 O O . HIS A 1 84 ? 0.302 -12.971 -6.657 1.00 96.38 84 HIS A O 1
ATOM 590 N N . PRO A 1 85 ? 1.363 -14.774 -5.820 1.00 97.31 85 PRO A N 1
ATOM 591 C CA . PRO A 1 85 ? 0.165 -15.606 -5.778 1.00 97.31 85 PRO A CA 1
ATOM 592 C C . PRO A 1 85 ? -0.945 -14.938 -4.961 1.00 97.31 85 PRO A C 1
ATOM 594 O O . PRO A 1 85 ? -0.679 -14.372 -3.888 1.00 97.31 85 PRO A O 1
ATOM 597 N N . ASP A 1 86 ? -2.164 -14.972 -5.494 1.00 96.12 86 ASP A N 1
ATOM 598 C CA . ASP A 1 86 ? -3.359 -14.551 -4.772 1.00 96.12 86 ASP A CA 1
ATOM 599 C C . ASP A 1 86 ? -3.822 -15.641 -3.790 1.00 96.12 86 ASP A C 1
ATOM 601 O O . ASP A 1 86 ? -3.296 -16.758 -3.763 1.00 96.12 86 ASP A O 1
ATOM 605 N N . GLY A 1 87 ? -4.791 -15.306 -2.949 1.00 93.44 87 GLY A N 1
ATOM 606 C CA . GLY A 1 87 ? -5.406 -16.236 -2.013 1.00 93.44 87 GLY A CA 1
ATOM 607 C C . GLY A 1 87 ? -6.335 -15.520 -1.048 1.00 93.44 87 GLY A C 1
ATOM 608 O O . GLY A 1 87 ? -6.609 -14.332 -1.201 1.00 93.44 87 GLY A O 1
ATOM 609 N N . VAL A 1 88 ? -6.778 -16.246 -0.020 1.00 93.25 88 VAL A N 1
ATOM 610 C CA . VAL A 1 88 ? -7.663 -15.687 1.003 1.00 93.25 88 VAL A CA 1
ATOM 611 C C . VAL A 1 88 ? -6.990 -14.500 1.688 1.00 93.25 88 VAL A C 1
ATOM 613 O O . VAL A 1 88 ? -5.851 -14.595 2.155 1.00 93.25 88 VAL A O 1
ATOM 616 N N . VAL A 1 89 ? -7.713 -13.386 1.763 1.00 93.00 89 VAL A N 1
ATOM 617 C CA . VAL A 1 89 ? -7.275 -12.174 2.456 1.00 93.00 89 VAL A CA 1
ATOM 618 C C . VAL A 1 89 ? -8.306 -11.818 3.507 1.00 93.00 89 VAL A C 1
ATOM 620 O O . VAL A 1 89 ? -9.493 -11.705 3.211 1.00 93.00 89 VAL A O 1
ATOM 623 N N . SER A 1 90 ? -7.843 -11.633 4.737 1.00 91.69 90 SER A N 1
ATOM 624 C CA . SER A 1 90 ? -8.687 -11.222 5.852 1.00 91.69 90 SER A CA 1
ATOM 625 C C . SER A 1 90 ? -8.320 -9.814 6.295 1.00 91.69 90 SER A C 1
ATOM 627 O O . SER A 1 90 ? -7.146 -9.446 6.290 1.00 91.69 90 SER A O 1
ATOM 629 N N . GLY A 1 91 ? -9.324 -9.035 6.676 1.00 89.12 91 GLY A N 1
ATOM 630 C CA . GLY A 1 91 ? -9.160 -7.675 7.170 1.00 89.12 91 GLY A CA 1
ATOM 631 C C . GLY A 1 91 ? -10.096 -7.414 8.339 1.00 89.12 91 GLY A C 1
ATOM 632 O O . GLY A 1 91 ? -11.077 -8.135 8.538 1.00 89.12 91 GLY A O 1
ATOM 633 N N . ALA A 1 92 ? -9.787 -6.387 9.123 1.00 89.25 92 ALA A N 1
ATOM 634 C CA . ALA A 1 92 ? -10.718 -5.855 10.100 1.00 89.25 92 ALA A CA 1
ATOM 635 C C . ALA A 1 92 ? -10.579 -4.339 10.226 1.00 89.25 92 ALA A C 1
ATOM 637 O O . ALA A 1 92 ? -9.493 -3.784 10.071 1.00 89.25 92 ALA A O 1
ATOM 638 N N . GLY A 1 93 ? -11.698 -3.682 10.518 1.00 86.00 93 GLY A N 1
ATOM 639 C CA . GLY A 1 93 ? -11.747 -2.258 10.827 1.00 86.00 93 GLY A CA 1
ATOM 640 C C . GLY A 1 93 ? -12.393 -2.047 12.192 1.00 86.00 93 GLY A C 1
ATOM 641 O O . GLY A 1 93 ? -13.624 -2.094 12.266 1.00 86.00 93 GLY A O 1
ATOM 642 N N . PRO A 1 94 ? -11.618 -1.864 13.278 1.00 89.06 94 PRO A N 1
ATOM 643 C CA . PRO A 1 94 ? -12.193 -1.442 14.543 1.00 89.06 94 PRO A CA 1
ATOM 644 C C . PRO A 1 94 ? -12.621 0.024 14.456 1.00 89.06 94 PRO A C 1
ATOM 646 O O . PRO A 1 94 ? -11.892 0.872 13.943 1.00 89.06 94 PRO A O 1
ATOM 649 N N . THR A 1 95 ? -13.780 0.335 15.019 1.00 92.44 95 THR A N 1
ATOM 650 C CA . THR A 1 95 ? -14.214 1.712 15.262 1.00 92.44 95 THR A CA 1
ATOM 651 C C . THR A 1 95 ? -14.576 1.860 16.727 1.00 92.44 95 THR A C 1
ATOM 653 O O . THR A 1 95 ? -15.198 0.975 17.312 1.00 92.44 95 THR A O 1
ATOM 656 N N . PHE A 1 96 ? -14.195 2.982 17.321 1.00 93.56 96 PHE A N 1
ATOM 657 C CA . PHE A 1 96 ? -14.541 3.350 18.688 1.00 93.56 96 PHE A CA 1
ATOM 658 C C . PHE A 1 96 ? -14.985 4.810 18.710 1.00 93.56 96 PHE A C 1
ATOM 660 O O . PHE A 1 96 ? -14.695 5.566 17.781 1.00 93.56 96 PHE A O 1
ATOM 667 N N . THR A 1 97 ? -15.739 5.190 19.736 1.00 90.94 97 THR A N 1
ATOM 668 C CA . THR A 1 97 ? -16.366 6.514 19.823 1.00 90.94 97 THR A CA 1
ATOM 669 C C . THR A 1 97 ? -15.810 7.339 20.980 1.00 90.94 97 THR A C 1
ATOM 671 O O . THR A 1 97 ? -15.386 6.791 21.994 1.00 90.94 97 THR A O 1
ATOM 674 N N . SER A 1 98 ? -15.854 8.664 20.838 1.00 92.12 98 SER A N 1
ATOM 675 C CA . SER A 1 98 ? -15.639 9.624 21.926 1.00 92.12 98 SER A CA 1
ATOM 676 C C . SER A 1 98 ? -16.931 9.971 22.681 1.00 92.12 98 SER A C 1
ATOM 678 O O . SER A 1 98 ? -16.903 10.702 23.668 1.00 92.12 98 SER A O 1
ATOM 680 N N . THR A 1 99 ? -18.090 9.469 22.238 1.00 93.00 99 THR A N 1
ATOM 681 C CA . THR A 1 99 ? -19.379 9.740 22.890 1.00 93.00 99 THR A CA 1
ATOM 682 C C . THR A 1 99 ? -19.387 9.202 24.319 1.00 93.00 99 THR A C 1
ATOM 684 O O . THR A 1 99 ? -19.223 8.003 24.522 1.00 93.00 99 THR A O 1
ATOM 687 N N . ASN A 1 100 ? -19.646 10.078 25.295 1.00 91.56 100 ASN A N 1
ATOM 688 C CA . ASN A 1 100 ? -19.630 9.761 26.730 1.00 91.56 100 ASN A CA 1
ATOM 689 C C . ASN A 1 100 ? -18.275 9.232 27.243 1.00 91.56 100 ASN A C 1
ATOM 691 O O . ASN A 1 100 ? -18.233 8.507 28.234 1.00 91.56 100 ASN A O 1
ATOM 695 N N . VAL A 1 101 ? -17.174 9.599 26.585 1.00 93.56 101 VAL A N 1
ATOM 696 C CA . VAL A 1 101 ? -15.800 9.260 26.980 1.00 93.56 101 VAL A CA 1
ATOM 697 C C . VAL A 1 101 ? -15.066 10.564 27.303 1.00 93.56 101 VAL A C 1
ATOM 699 O O . VAL A 1 101 ? -15.268 11.566 26.617 1.00 93.56 101 VAL A O 1
ATOM 702 N N . SER A 1 102 ? -14.243 10.589 28.358 1.00 93.69 102 SER A N 1
ATOM 703 C CA . SER A 1 102 ? -13.404 11.762 28.642 1.00 93.69 102 SER A CA 1
ATOM 704 C C . SER A 1 102 ? -12.337 11.948 27.560 1.00 93.69 102 SER A C 1
ATOM 706 O O . SER A 1 102 ? -11.907 10.983 26.929 1.00 93.69 102 SER A O 1
ATOM 708 N N . GLU A 1 103 ? -11.882 13.185 27.356 1.00 93.88 103 GLU A N 1
ATOM 709 C CA . GLU A 1 103 ? -10.821 13.482 26.385 1.00 93.88 103 GLU A CA 1
ATOM 710 C C . GLU A 1 103 ? -9.541 12.682 26.677 1.00 93.88 103 GLU A C 1
ATOM 712 O O . GLU A 1 103 ? -8.989 12.060 25.769 1.00 93.88 103 GLU A O 1
ATOM 717 N N . ASP A 1 104 ? -9.144 12.600 27.950 1.00 94.38 104 ASP A N 1
ATOM 718 C CA . ASP A 1 104 ? -7.992 11.805 28.387 1.00 94.38 104 ASP A CA 1
ATOM 719 C C . ASP A 1 104 ? -8.158 10.321 28.028 1.00 94.38 104 ASP A C 1
ATOM 721 O O . ASP A 1 104 ? -7.282 9.725 27.405 1.00 94.38 10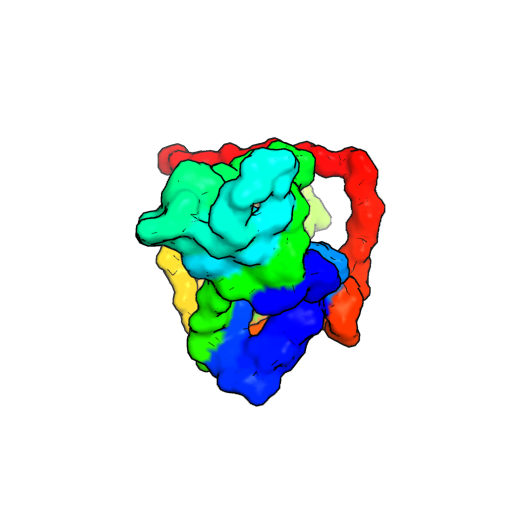4 ASP A O 1
ATOM 725 N N . ALA A 1 105 ? -9.315 9.721 28.336 1.00 93.19 105 ALA A N 1
ATOM 726 C CA . ALA A 1 105 ? -9.562 8.310 28.039 1.00 93.19 105 ALA A CA 1
ATOM 727 C C . ALA A 1 105 ? -9.575 8.030 26.528 1.00 93.19 105 ALA A C 1
ATOM 729 O O . ALA A 1 105 ? -9.142 6.958 26.094 1.00 93.19 105 ALA A O 1
ATOM 730 N N . PHE A 1 106 ? -10.050 8.984 25.722 1.00 94.31 106 PHE A N 1
ATOM 731 C CA . PHE A 1 106 ? -10.018 8.882 24.268 1.00 94.31 106 PHE A CA 1
ATOM 732 C C . PHE A 1 106 ? -8.582 8.911 23.728 1.00 94.31 106 PHE A C 1
ATOM 734 O O . PHE A 1 106 ? -8.211 8.037 22.940 1.00 94.31 106 PHE A O 1
ATOM 741 N N . TRP A 1 107 ? -7.756 9.868 24.158 1.00 95.25 107 TRP A N 1
ATOM 742 C CA . TRP A 1 107 ? -6.373 9.973 23.681 1.00 95.25 107 TRP A CA 1
ATOM 743 C C . TRP A 1 107 ? -5.480 8.840 24.180 1.00 95.25 107 TRP A C 1
ATOM 745 O O . TRP A 1 107 ? -4.680 8.323 23.401 1.00 95.25 107 TRP A O 1
ATOM 755 N N . GLU A 1 108 ? -5.678 8.364 25.409 1.00 94.56 108 GLU A N 1
ATOM 756 C CA . GLU A 1 108 ? -5.023 7.142 25.885 1.00 94.56 108 GLU A CA 1
ATOM 757 C C . GLU A 1 108 ? -5.392 5.919 25.032 1.00 94.56 108 GLU A C 1
ATOM 759 O O . GLU A 1 108 ? -4.557 5.047 24.793 1.00 94.56 108 GLU A O 1
ATOM 764 N N . ALA A 1 109 ? -6.637 5.830 24.549 1.00 94.44 109 ALA A N 1
ATOM 765 C CA . ALA A 1 109 ? -7.039 4.756 23.645 1.00 94.44 109 ALA A CA 1
ATOM 766 C C . ALA A 1 109 ? -6.365 4.880 22.267 1.00 94.44 109 ALA A C 1
ATOM 768 O O . ALA A 1 109 ? -5.978 3.865 21.684 1.00 94.44 109 ALA A O 1
ATOM 769 N N . VAL A 1 110 ? -6.178 6.101 21.754 1.00 94.25 110 VAL A N 1
ATOM 770 C CA . VAL A 1 110 ? -5.408 6.347 20.521 1.00 94.25 110 VAL A CA 1
ATOM 771 C C . VAL A 1 110 ? -3.945 5.934 20.700 1.00 94.25 110 VAL A C 1
ATOM 773 O O . VAL A 1 110 ? -3.393 5.261 19.828 1.00 94.25 110 VAL A O 1
ATOM 776 N N . GLU A 1 111 ? -3.329 6.283 21.829 1.00 93.62 111 GLU A N 1
ATOM 777 C CA . GLU A 1 111 ? -1.960 5.873 22.157 1.00 93.62 111 GLU A CA 1
ATOM 778 C C . GLU A 1 111 ? -1.851 4.346 22.265 1.00 93.62 111 GLU A C 1
ATOM 780 O O . GLU A 1 111 ? -0.973 3.737 21.648 1.00 93.62 111 GLU A O 1
ATOM 785 N N . ALA A 1 112 ? -2.797 3.705 22.956 1.00 92.88 112 ALA A N 1
ATOM 786 C CA . ALA A 1 112 ? -2.871 2.252 23.052 1.00 92.88 112 ALA A CA 1
ATOM 787 C C . ALA A 1 112 ? -3.003 1.592 21.671 1.00 92.88 112 ALA A C 1
ATOM 789 O O . ALA A 1 112 ? -2.314 0.612 21.386 1.00 92.88 112 ALA A O 1
ATOM 790 N N . PHE A 1 113 ? -3.839 2.141 20.783 1.00 92.50 113 PHE A N 1
ATOM 791 C CA . PHE A 1 113 ? -3.935 1.665 19.405 1.00 92.50 113 PHE A CA 1
ATOM 792 C C . PHE A 1 113 ? -2.579 1.755 18.697 1.00 92.50 113 PHE A C 1
ATOM 794 O O . PHE A 1 113 ? -2.085 0.746 18.190 1.00 92.50 113 PHE A O 1
ATOM 801 N N . GLN A 1 114 ? -1.942 2.930 18.714 1.00 92.50 114 GLN A N 1
ATOM 802 C CA . GLN A 1 114 ? -0.639 3.157 18.081 1.00 92.50 114 GLN A CA 1
ATOM 803 C C . GLN A 1 114 ? 0.444 2.213 18.620 1.00 92.50 114 GLN A C 1
ATOM 805 O O . GLN A 1 114 ? 1.227 1.682 17.832 1.00 92.50 114 GLN A O 1
ATOM 810 N N . ALA A 1 115 ? 0.443 1.926 19.924 1.00 91.00 115 ALA A N 1
ATOM 811 C CA . ALA A 1 115 ? 1.375 0.989 20.548 1.00 91.00 115 ALA A CA 1
ATOM 812 C C . ALA A 1 115 ? 1.201 -0.460 20.049 1.00 91.00 115 ALA A C 1
ATOM 814 O O . ALA A 1 115 ? 2.160 -1.232 20.037 1.00 91.00 115 ALA A O 1
ATOM 815 N N . THR A 1 116 ? 0.001 -0.842 19.592 1.00 88.75 116 THR A N 1
ATOM 816 C CA . THR A 1 116 ? -0.257 -2.185 19.035 1.00 88.75 116 THR A CA 1
ATOM 817 C C . THR A 1 116 ? 0.092 -2.324 17.549 1.00 88.75 116 THR A C 1
ATOM 819 O O . THR A 1 116 ? 0.349 -3.441 17.087 1.00 88.75 116 THR A O 1
ATOM 822 N N . VAL A 1 117 ? 0.170 -1.214 16.801 1.00 88.38 117 VAL A N 1
ATOM 823 C CA . VAL A 1 117 ? 0.421 -1.214 15.346 1.00 88.38 117 VAL A CA 1
ATOM 824 C C . VAL A 1 117 ? 1.710 -1.953 14.949 1.00 88.38 117 VAL A C 1
ATOM 826 O O . VAL A 1 117 ? 1.643 -2.743 14.005 1.00 88.38 117 VAL A O 1
ATOM 829 N N . PRO A 1 118 ? 2.868 -1.794 15.627 1.00 88.50 118 PRO A N 1
ATOM 830 C CA . PRO A 1 118 ? 4.081 -2.532 15.263 1.00 88.50 118 PRO A CA 1
ATOM 831 C C . PRO A 1 118 ? 3.897 -4.055 15.298 1.00 88.50 118 PRO A C 1
ATOM 833 O O . PRO A 1 118 ? 4.339 -4.755 14.385 1.00 88.50 118 PRO A O 1
ATOM 836 N N . ASN A 1 119 ? 3.192 -4.571 16.310 1.00 85.19 119 ASN A N 1
ATOM 837 C CA . ASN A 1 119 ? 2.917 -6.002 16.436 1.00 85.19 119 ASN A CA 1
ATOM 838 C C . ASN A 1 119 ? 1.945 -6.494 15.349 1.00 85.19 119 ASN A C 1
ATOM 840 O O . ASN A 1 119 ? 2.153 -7.562 14.771 1.00 85.19 119 ASN A O 1
ATOM 844 N N . MET A 1 120 ? 0.917 -5.703 15.028 1.00 83.56 120 MET A N 1
ATOM 845 C CA . MET A 1 120 ? 0.009 -5.998 13.912 1.00 83.56 120 MET A CA 1
ATOM 846 C C . MET A 1 120 ? 0.749 -5.999 12.568 1.00 83.56 120 MET A C 1
ATOM 848 O O . MET A 1 120 ? 0.498 -6.850 11.727 1.00 83.56 120 MET A O 1
ATOM 852 N N . ALA A 1 121 ? 1.696 -5.083 12.357 1.00 80.69 121 ALA A N 1
ATOM 853 C CA . ALA A 1 121 ? 2.466 -5.013 11.116 1.00 80.69 121 ALA A CA 1
ATOM 854 C C . ALA A 1 121 ? 3.436 -6.198 10.946 1.00 80.69 121 ALA A C 1
ATOM 856 O O . ALA A 1 121 ? 3.669 -6.659 9.820 1.00 80.69 121 ALA A O 1
ATOM 857 N N . ALA A 1 122 ? 4.000 -6.690 12.054 1.00 81.38 122 ALA A N 1
ATOM 858 C CA . ALA A 1 122 ? 4.898 -7.843 12.069 1.00 81.38 122 ALA A CA 1
ATOM 859 C C . ALA A 1 122 ? 4.163 -9.169 11.805 1.00 81.38 122 ALA A C 1
ATOM 861 O O . ALA A 1 122 ? 4.727 -10.081 11.198 1.00 81.38 122 ALA A O 1
ATOM 862 N N . ASN A 1 123 ? 2.897 -9.272 12.215 1.00 78.44 123 ASN A N 1
ATOM 863 C CA . ASN A 1 123 ? 2.091 -10.479 12.078 1.00 78.44 123 ASN A CA 1
ATOM 864 C C . ASN A 1 123 ? 1.088 -10.333 10.931 1.00 78.44 123 ASN A C 1
ATOM 866 O O . ASN A 1 123 ? 0.169 -9.530 10.998 1.00 78.44 123 ASN A O 1
ATOM 870 N N . ARG A 1 124 ? 1.229 -11.139 9.873 1.00 67.88 124 ARG A N 1
ATOM 871 C CA . ARG A 1 124 ? 0.367 -11.073 8.676 1.00 67.88 124 ARG A CA 1
ATOM 872 C C . ARG A 1 124 ? -0.561 -12.285 8.584 1.00 67.88 124 ARG A C 1
ATOM 874 O O . ARG A 1 124 ? -0.292 -13.188 7.788 1.00 67.88 124 ARG A O 1
ATOM 881 N N . PRO A 1 125 ? -1.609 -12.370 9.416 1.00 66.00 125 PRO A N 1
ATOM 882 C CA . PRO A 1 125 ? -2.518 -13.493 9.380 1.00 66.00 125 PRO A CA 1
ATOM 883 C C . PRO A 1 125 ? -3.325 -13.496 8.087 1.00 66.00 125 PRO A C 1
ATOM 885 O O . PRO A 1 125 ? -3.763 -12.465 7.586 1.00 66.00 125 PRO A O 1
ATOM 888 N N . THR A 1 126 ? -3.520 -14.689 7.552 1.00 66.25 126 THR A N 1
ATOM 889 C CA . THR A 1 126 ? -4.302 -14.933 6.337 1.00 66.25 126 THR A CA 1
ATOM 890 C C . THR A 1 126 ? -5.784 -15.165 6.648 1.00 66.25 126 THR A C 1
ATOM 892 O O . THR A 1 126 ? -6.637 -14.877 5.813 1.00 66.25 126 THR A O 1
ATOM 895 N N . PHE A 1 127 ? -6.102 -15.624 7.864 1.00 74.12 127 PHE A N 1
ATOM 896 C CA . PHE A 1 127 ? -7.444 -16.042 8.290 1.00 74.12 127 PHE A CA 1
ATOM 897 C C . PHE A 1 127 ? -8.082 -15.065 9.285 1.00 74.12 127 PHE A C 1
ATOM 899 O O . PHE A 1 127 ? -7.369 -14.431 10.067 1.00 74.12 127 PHE A O 1
ATOM 906 N N . LYS A 1 128 ? -9.419 -14.971 9.271 1.00 76.88 128 LYS A N 1
ATOM 907 C CA . LYS A 1 128 ? -10.208 -14.025 10.075 1.00 76.88 128 LYS A CA 1
ATOM 908 C C . LYS A 1 128 ? -9.949 -14.150 11.571 1.00 76.88 128 LYS A C 1
ATOM 910 O O . LYS A 1 128 ? -9.719 -13.136 12.219 1.00 76.88 128 LYS A O 1
ATOM 915 N N . GLU A 1 129 ? -9.956 -15.365 12.108 1.00 73.31 129 GLU A N 1
ATOM 916 C CA . GLU A 1 129 ? -9.817 -15.620 13.550 1.00 73.31 129 GLU A CA 1
ATOM 917 C C . GLU A 1 129 ? -8.494 -15.039 14.060 1.00 73.31 129 GLU A C 1
ATOM 919 O O . GLU A 1 129 ? -8.418 -14.360 15.078 1.00 73.31 129 GLU A O 1
ATOM 924 N N . ARG A 1 130 ? -7.447 -15.201 13.250 1.00 80.69 130 ARG A N 1
ATOM 925 C CA . ARG A 1 130 ? -6.118 -14.668 13.532 1.00 80.69 130 ARG A CA 1
ATOM 926 C C . ARG A 1 130 ? -6.050 -13.144 13.397 1.00 80.69 130 ARG A C 1
ATOM 928 O O . ARG A 1 130 ? -5.171 -12.543 14.005 1.00 80.69 130 ARG A O 1
ATOM 935 N N . VAL A 1 131 ? -6.928 -12.519 12.608 1.00 83.00 131 VAL A N 1
ATOM 936 C CA . VAL A 1 131 ? -7.072 -11.053 12.555 1.00 83.00 131 VAL A CA 1
ATOM 937 C C . VAL A 1 131 ? -7.757 -10.544 13.822 1.00 83.00 131 VAL A C 1
ATOM 939 O O . VAL A 1 131 ? -7.288 -9.571 14.401 1.00 83.00 131 VAL A O 1
ATOM 942 N N . GLU A 1 132 ? -8.823 -11.196 14.286 1.00 87.50 132 GLU A N 1
ATOM 943 C CA . GLU A 1 132 ? -9.509 -10.819 15.532 1.00 87.50 132 GLU A CA 1
ATOM 944 C C . GLU A 1 132 ? -8.557 -10.900 16.737 1.00 87.50 132 GLU A C 1
ATOM 946 O O . GLU A 1 132 ? -8.472 -9.946 17.517 1.00 87.50 132 GLU A O 1
ATOM 951 N N . ASP A 1 133 ? -7.743 -11.958 16.809 1.00 87.88 133 ASP A N 1
ATOM 952 C CA . ASP A 1 133 ? -6.698 -12.116 17.829 1.00 87.88 133 ASP A CA 1
ATOM 953 C C . ASP A 1 133 ? -5.692 -10.950 17.840 1.00 87.88 133 ASP A C 1
ATOM 955 O O . ASP A 1 133 ? -5.264 -10.506 18.908 1.00 87.88 133 ASP A O 1
ATOM 959 N N . LEU A 1 134 ? -5.322 -10.413 16.667 1.00 87.81 134 LEU A N 1
ATOM 960 C CA . LEU A 1 134 ? -4.394 -9.277 16.578 1.00 87.81 134 LEU A CA 1
ATOM 961 C C . LEU A 1 134 ? -4.960 -7.995 17.184 1.00 87.81 134 LEU A C 1
ATOM 963 O O . LEU A 1 134 ? -4.195 -7.185 17.710 1.00 87.81 134 LEU A O 1
ATOM 967 N N . TYR A 1 135 ? -6.276 -7.804 17.111 1.00 89.94 135 TYR A N 1
ATOM 968 C CA . TYR A 1 135 ? -6.939 -6.645 17.701 1.00 89.94 135 TYR A CA 1
ATOM 969 C C . TYR A 1 135 ? -7.223 -6.824 19.189 1.00 89.94 135 TYR A C 1
ATOM 971 O O . TYR A 1 135 ? -7.458 -5.829 19.875 1.00 89.94 135 TYR A O 1
ATOM 979 N N . GLN A 1 136 ? -7.154 -8.047 19.722 1.00 90.94 136 GLN A N 1
ATOM 980 C CA . GLN A 1 136 ? -7.524 -8.323 21.107 1.00 90.94 136 GLN A CA 1
ATOM 981 C C . GLN A 1 136 ? -6.776 -7.470 22.153 1.00 90.94 136 GLN A C 1
ATOM 983 O O . GLN A 1 136 ? -7.441 -6.988 23.075 1.00 90.94 136 GLN A O 1
ATOM 988 N N . PRO A 1 137 ? -5.458 -7.198 22.030 1.00 92.12 137 PRO A N 1
ATOM 989 C CA . PRO A 1 137 ? -4.763 -6.288 22.941 1.00 92.12 137 PRO A CA 1
ATOM 990 C C . PRO A 1 137 ? -5.383 -4.885 22.966 1.00 92.12 137 PRO A C 1
ATOM 992 O O . PRO A 1 137 ? -5.642 -4.347 24.038 1.00 92.12 137 PRO A O 1
ATOM 995 N N . PHE A 1 138 ? -5.708 -4.326 21.798 1.00 93.38 138 PHE A N 1
ATOM 996 C CA . PHE A 1 138 ? -6.351 -3.016 21.696 1.00 93.38 138 PHE A CA 1
ATOM 997 C C . PHE A 1 138 ? -7.789 -3.037 22.236 1.00 93.38 138 PHE A C 1
ATOM 999 O O . PHE A 1 138 ? -8.188 -2.159 23.001 1.00 93.38 138 PHE A O 1
ATOM 1006 N N . ILE A 1 139 ? -8.559 -4.078 21.911 1.00 94.25 139 ILE A N 1
ATOM 1007 C CA . ILE A 1 139 ? -9.924 -4.250 22.420 1.00 94.25 139 ILE A CA 1
ATOM 1008 C C . ILE A 1 139 ? -9.952 -4.325 23.955 1.00 94.25 139 ILE A C 1
ATOM 1010 O O . ILE A 1 139 ? -10.867 -3.788 24.582 1.00 94.25 139 ILE A O 1
ATOM 1014 N N . ASN A 1 140 ? -8.957 -4.954 24.580 1.00 94.00 140 ASN A N 1
ATOM 1015 C CA . ASN A 1 140 ? -8.858 -5.002 26.039 1.00 94.00 140 ASN A CA 1
ATOM 1016 C C . ASN A 1 140 ? -8.655 -3.603 26.645 1.00 94.00 140 ASN A C 1
ATOM 1018 O O . ASN A 1 140 ? -9.283 -3.289 27.659 1.00 94.00 140 ASN A O 1
ATOM 1022 N N . GLU A 1 141 ? -7.857 -2.744 26.005 1.00 93.50 141 GLU A N 1
ATOM 1023 C CA . GLU A 1 141 ? -7.640 -1.361 26.451 1.00 93.50 141 GLU A CA 1
ATOM 1024 C C . GLU A 1 141 ? -8.907 -0.500 26.333 1.00 93.50 141 GLU A C 1
ATOM 1026 O O . GLU A 1 141 ? -9.180 0.310 27.226 1.00 93.50 141 GLU A O 1
ATOM 1031 N N . LEU A 1 142 ? -9.720 -0.720 25.293 1.00 94.62 142 LEU A N 1
ATOM 1032 C CA . LEU A 1 142 ? -11.026 -0.069 25.141 1.00 94.62 142 LEU A CA 1
ATOM 1033 C C . LEU A 1 142 ? -12.008 -0.508 26.234 1.00 94.62 142 LEU A C 1
ATOM 1035 O O . LEU A 1 142 ? -12.636 0.333 26.879 1.00 94.62 142 LEU A O 1
ATOM 1039 N N . LYS A 1 143 ? -12.098 -1.820 26.500 1.00 94.06 143 LYS A N 1
ATOM 1040 C CA . LYS A 1 143 ? -12.957 -2.371 27.564 1.00 94.06 143 LYS A CA 1
ATOM 1041 C C . LYS A 1 143 ? -12.574 -1.837 28.941 1.00 94.06 143 LYS A C 1
ATOM 1043 O O . LYS A 1 143 ? -13.454 -1.448 29.703 1.00 94.06 143 LYS A O 1
ATOM 1048 N N . LYS A 1 144 ? -11.273 -1.780 29.245 1.00 93.12 144 LYS A N 1
ATOM 1049 C CA . LYS A 1 144 ? -10.744 -1.246 30.511 1.00 93.12 144 LYS A CA 1
ATOM 1050 C C . LYS A 1 144 ? -11.191 0.198 30.766 1.00 93.12 144 LYS A C 1
ATOM 1052 O O . LYS A 1 144 ? -11.390 0.575 31.915 1.00 93.12 144 LYS A O 1
ATOM 1057 N N . ARG A 1 145 ? -11.366 0.983 29.700 1.00 91.56 145 ARG A N 1
ATOM 1058 C CA . ARG A 1 145 ? -11.776 2.397 29.742 1.00 91.56 145 ARG A CA 1
ATOM 1059 C C . ARG A 1 145 ? -13.278 2.612 29.554 1.00 91.56 145 ARG A C 1
ATOM 1061 O O . ARG A 1 145 ? -13.721 3.752 29.524 1.00 91.56 145 ARG A O 1
ATOM 1068 N N . GLY A 1 146 ? -14.062 1.541 29.413 1.00 92.12 146 GLY A N 1
ATOM 1069 C CA . GLY A 1 146 ? -15.504 1.635 29.175 1.00 92.12 146 GLY A CA 1
ATOM 1070 C C . GLY A 1 146 ? -15.872 2.258 27.824 1.00 92.12 146 GLY A C 1
ATOM 1071 O O . GLY A 1 146 ? -16.970 2.788 27.680 1.00 92.12 146 GLY A O 1
ATOM 1072 N N . ILE A 1 147 ? -14.972 2.212 26.836 1.00 95.12 147 ILE A N 1
ATOM 1073 C CA . ILE A 1 147 ? -15.188 2.823 25.521 1.00 95.12 147 ILE A CA 1
ATOM 1074 C C . ILE A 1 147 ? -15.972 1.854 24.637 1.00 95.12 147 ILE A C 1
ATOM 1076 O O . ILE A 1 147 ? -15.550 0.719 24.405 1.00 95.12 147 ILE A O 1
ATOM 1080 N N . ALA A 1 148 ? -17.111 2.312 24.116 1.00 94.62 148 ALA A N 1
ATOM 1081 C CA . ALA A 1 148 ? -17.902 1.547 23.159 1.00 94.62 148 ALA A CA 1
ATOM 1082 C C . ALA A 1 148 ? -17.154 1.396 21.825 1.00 94.62 148 ALA A C 1
ATOM 1084 O O . ALA A 1 148 ? -16.567 2.351 21.306 1.00 94.62 148 ALA A O 1
ATOM 1085 N N . TYR A 1 149 ? -17.202 0.192 21.255 1.00 94.69 149 TYR A N 1
ATOM 1086 C CA . TYR A 1 149 ? -16.495 -0.142 20.025 1.00 94.69 149 TYR A CA 1
ATOM 1087 C C . TYR A 1 149 ? -17.255 -1.172 19.190 1.00 94.69 149 TYR A C 1
ATOM 1089 O O . TYR A 1 149 ? -18.084 -1.927 19.700 1.00 94.69 149 TYR A O 1
ATOM 1097 N N . THR A 1 150 ? -16.911 -1.243 17.908 1.00 94.38 150 THR A N 1
ATOM 1098 C CA . THR A 1 150 ? -17.306 -2.322 16.998 1.00 94.38 150 THR A CA 1
ATOM 1099 C C . THR A 1 150 ? -16.077 -2.839 16.265 1.00 94.38 150 THR A C 1
ATOM 1101 O O . THR A 1 150 ? -15.233 -2.052 15.838 1.00 94.38 150 THR A O 1
ATOM 1104 N N . LEU A 1 151 ? -15.972 -4.159 16.111 1.00 90.62 151 LEU A N 1
ATOM 1105 C CA . LEU A 1 151 ? -14.917 -4.813 15.339 1.00 90.62 151 LEU A CA 1
ATOM 1106 C C . LEU A 1 151 ? -15.563 -5.582 14.189 1.00 90.62 151 LEU A C 1
ATOM 1108 O O . LEU A 1 151 ? -16.239 -6.582 14.415 1.00 90.62 151 LEU A O 1
ATOM 1112 N N . ASN A 1 152 ? -15.340 -5.113 12.963 1.00 89.25 152 ASN A N 1
ATOM 1113 C CA . ASN A 1 152 ? -15.855 -5.761 11.762 1.00 89.25 152 ASN A CA 1
ATOM 1114 C C . ASN A 1 152 ? -14.709 -6.479 11.049 1.00 89.25 152 ASN A C 1
ATOM 1116 O O . ASN A 1 152 ? -1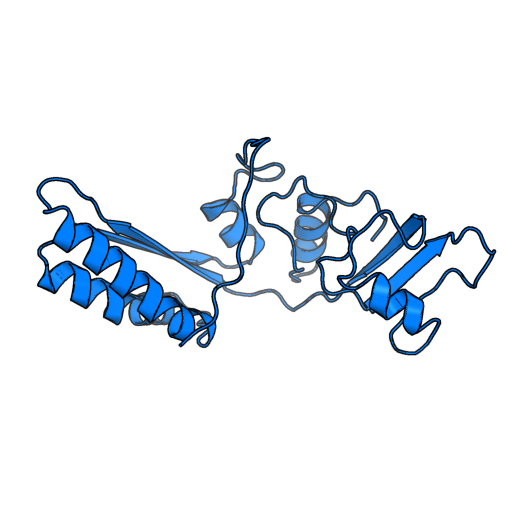3.954 -5.842 10.312 1.00 89.25 152 ASN A O 1
ATOM 1120 N N . ALA A 1 153 ? -14.570 -7.783 11.298 1.00 90.19 153 ALA A N 1
ATOM 1121 C CA . ALA A 1 153 ? -13.589 -8.644 10.643 1.00 90.19 153 ALA A CA 1
ATOM 1122 C C . ALA A 1 153 ? -14.242 -9.515 9.560 1.00 90.19 153 ALA A C 1
ATOM 1124 O O . ALA A 1 153 ? -15.313 -10.095 9.774 1.00 90.19 153 ALA A O 1
ATOM 1125 N N . ALA A 1 154 ? -13.583 -9.640 8.411 1.00 91.88 154 ALA A N 1
ATOM 1126 C CA . ALA A 1 154 ? -14.070 -10.410 7.272 1.00 91.88 154 ALA A CA 1
ATOM 1127 C C . ALA A 1 154 ? -12.919 -11.101 6.528 1.00 91.88 154 ALA A C 1
ATOM 1129 O O . ALA A 1 154 ? -11.792 -10.605 6.512 1.00 91.88 154 ALA A O 1
ATOM 1130 N N . SER A 1 155 ? -13.226 -12.234 5.894 1.00 93.31 155 SER A N 1
ATOM 1131 C CA . SER A 1 155 ? -12.343 -12.926 4.951 1.00 93.31 155 SER A CA 1
ATOM 1132 C C . SER A 1 155 ? -12.929 -12.865 3.553 1.00 93.31 155 SER A C 1
ATOM 1134 O O . SER A 1 155 ? -14.137 -13.012 3.373 1.00 93.31 155 SER A O 1
ATOM 1136 N N . PHE A 1 156 ? -12.053 -12.718 2.572 1.00 94.31 156 PHE A N 1
ATOM 1137 C CA . PHE A 1 156 ? -12.398 -12.655 1.163 1.00 94.31 156 PHE A CA 1
ATOM 1138 C C . PHE A 1 156 ? -11.594 -13.712 0.399 1.00 94.31 156 PHE A C 1
ATOM 1140 O O . PHE A 1 156 ? -10.404 -13.873 0.683 1.00 94.31 156 PHE A O 1
ATOM 1147 N N . PRO A 1 157 ? -12.208 -14.429 -0.556 1.00 94.62 157 PRO A N 1
ATOM 1148 C CA . PRO A 1 157 ? -11.531 -15.409 -1.405 1.00 94.62 157 PRO A CA 1
ATOM 1149 C C . PRO A 1 157 ? -10.310 -14.875 -2.166 1.00 94.62 157 PRO A C 1
ATOM 1151 O O . PRO A 1 157 ? -9.361 -15.626 -2.381 1.00 94.62 157 PRO A O 1
ATOM 1154 N N . THR A 1 158 ? -10.340 -13.602 -2.571 1.00 95.50 158 THR A N 1
ATOM 1155 C CA . THR A 1 158 ? -9.314 -12.964 -3.409 1.00 95.50 158 THR A CA 1
ATOM 1156 C C . THR A 1 158 ? -8.912 -11.593 -2.868 1.00 95.50 158 THR A C 1
ATOM 1158 O O . THR A 1 158 ? -9.693 -10.909 -2.190 1.00 95.50 158 THR A O 1
ATOM 1161 N N . TYR A 1 159 ? -7.702 -11.138 -3.206 1.00 95.56 159 TYR A N 1
ATOM 1162 C CA . TYR A 1 159 ? -7.239 -9.803 -2.815 1.00 95.56 159 TYR A CA 1
ATOM 1163 C C . TYR A 1 159 ? -8.094 -8.675 -3.414 1.00 95.56 159 TYR A C 1
ATOM 1165 O O . TYR A 1 159 ? -8.316 -7.660 -2.752 1.00 95.56 159 TYR A O 1
ATOM 1173 N N . ILE A 1 160 ? -8.601 -8.839 -4.642 1.00 96.00 160 ILE A N 1
ATOM 1174 C CA . ILE A 1 160 ? -9.414 -7.810 -5.308 1.00 96.00 160 ILE A CA 1
ATOM 1175 C C . ILE A 1 160 ? -10.787 -7.633 -4.640 1.00 96.00 160 ILE A C 1
ATOM 1177 O O . ILE A 1 160 ? -11.276 -6.507 -4.546 1.00 96.00 160 ILE A O 1
ATOM 1181 N N . GLU A 1 161 ? -11.378 -8.710 -4.115 1.00 95.88 161 GLU A N 1
ATOM 1182 C CA . GLU A 1 161 ? -12.625 -8.656 -3.340 1.00 95.88 161 GLU A CA 1
ATOM 1183 C C . GLU A 1 161 ? -12.416 -7.961 -1.995 1.00 95.88 161 GLU A C 1
ATOM 1185 O O . GLU A 1 161 ? -13.173 -7.048 -1.655 1.00 95.88 161 GLU A O 1
ATOM 1190 N N . HIS A 1 162 ? -11.344 -8.318 -1.279 1.00 95.06 162 HIS A N 1
ATOM 1191 C CA . HIS A 1 162 ? -10.933 -7.614 -0.062 1.00 95.06 162 HIS A CA 1
ATOM 1192 C C . HIS A 1 162 ? -10.731 -6.116 -0.329 1.00 95.06 162 HIS A C 1
ATOM 1194 O O . HIS A 1 162 ? -11.232 -5.269 0.410 1.00 95.06 162 HIS A O 1
ATOM 1200 N N . PHE A 1 163 ? -10.019 -5.770 -1.405 1.00 94.94 163 PHE A N 1
ATOM 1201 C CA . PHE A 1 163 ? -9.766 -4.378 -1.759 1.00 94.94 163 PHE A CA 1
ATOM 1202 C C . PHE A 1 163 ? -11.069 -3.625 -2.049 1.00 94.94 163 PHE A C 1
ATOM 1204 O O . PHE A 1 163 ? -11.274 -2.533 -1.524 1.00 94.94 163 PHE A O 1
ATOM 1211 N N . ASN A 1 164 ? -11.969 -4.207 -2.848 1.00 95.56 164 ASN A N 1
ATOM 1212 C CA . ASN A 1 164 ? -13.253 -3.590 -3.183 1.00 95.56 164 ASN A CA 1
ATOM 1213 C C . ASN A 1 164 ? -14.137 -3.371 -1.948 1.00 95.56 164 ASN A C 1
ATOM 1215 O O . ASN A 1 164 ? -14.858 -2.380 -1.886 1.00 95.56 164 ASN A O 1
ATOM 1219 N N . HIS A 1 165 ? -14.072 -4.266 -0.960 1.00 94.00 165 HIS A N 1
ATOM 1220 C CA . HIS A 1 165 ? -14.828 -4.111 0.278 1.00 94.00 165 HIS A CA 1
ATOM 1221 C C . HIS A 1 165 ? -14.395 -2.875 1.081 1.00 94.00 165 HIS A C 1
ATOM 1223 O O . HIS A 1 165 ? -15.251 -2.131 1.551 1.00 94.00 165 HIS A O 1
ATOM 1229 N N . TYR A 1 166 ? -13.084 -2.635 1.219 1.00 91.62 166 TYR A N 1
ATOM 1230 C CA . TYR A 1 166 ? -12.563 -1.547 2.062 1.00 91.62 166 TYR A CA 1
ATOM 1231 C C . TYR A 1 166 ? -12.298 -0.228 1.321 1.00 91.62 166 TYR A C 1
ATOM 1233 O O . TYR A 1 166 ? -12.364 0.835 1.933 1.00 91.62 166 TYR A O 1
ATOM 1241 N N . TYR A 1 167 ? -11.995 -0.277 0.022 1.00 92.19 167 TYR A N 1
ATOM 1242 C CA . TYR A 1 167 ? -11.563 0.883 -0.777 1.00 92.19 167 TYR A CA 1
ATOM 1243 C C . TYR A 1 167 ? -12.391 1.090 -2.055 1.00 92.19 167 TYR A C 1
ATOM 1245 O O . TYR A 1 167 ? -12.077 1.958 -2.872 1.00 92.19 167 TYR A O 1
ATOM 1253 N N . GLY A 1 168 ? -13.431 0.280 -2.258 1.00 92.88 168 GLY A N 1
ATOM 1254 C CA . GLY A 1 168 ? -14.304 0.367 -3.421 1.00 92.88 168 GLY A CA 1
ATOM 1255 C C . GLY A 1 168 ? -15.260 1.573 -3.415 1.00 92.88 168 GLY A C 1
ATOM 1256 O O . GLY A 1 168 ? -15.175 2.448 -2.550 1.00 92.88 168 GLY A O 1
ATOM 1257 N N . PRO A 1 169 ? -16.178 1.626 -4.399 1.00 95.50 169 PRO A N 1
ATOM 1258 C CA . PRO A 1 169 ? -16.394 0.597 -5.414 1.00 95.50 169 PRO A CA 1
ATOM 1259 C C . PRO A 1 169 ? -15.334 0.643 -6.523 1.00 95.50 169 PRO A C 1
ATOM 1261 O O . PRO A 1 169 ? -14.952 1.708 -7.007 1.00 95.50 169 PRO A O 1
ATOM 1264 N N . LEU A 1 170 ? -14.867 -0.525 -6.958 1.00 92.44 170 LEU A N 1
ATOM 1265 C CA . LEU A 1 170 ? -14.041 -0.658 -8.157 1.00 92.44 170 LEU A CA 1
ATOM 1266 C C . LEU A 1 170 ? -14.808 -0.188 -9.415 1.00 92.44 170 LEU A C 1
ATOM 1268 O O . LEU A 1 170 ? -16.029 -0.337 -9.471 1.00 92.44 170 LEU A O 1
ATOM 1272 N N . PRO A 1 171 ? -14.117 0.328 -10.453 1.00 93.88 171 PRO A N 1
ATOM 1273 C CA . PRO A 1 171 ? -12.657 0.422 -10.569 1.00 93.88 171 PRO A CA 1
ATOM 1274 C C . PRO A 1 171 ? -12.034 1.649 -9.888 1.00 93.88 171 PRO A C 1
ATOM 1276 O O . PRO A 1 171 ? -10.869 1.591 -9.511 1.00 93.88 171 PRO A O 1
ATOM 1279 N N . TYR A 1 172 ? -12.774 2.746 -9.717 1.00 92.81 172 TYR A N 1
ATOM 1280 C CA . TYR A 1 172 ? -12.175 4.044 -9.374 1.00 92.81 172 TYR A CA 1
ATOM 1281 C C . TYR A 1 172 ? -12.122 4.352 -7.870 1.00 92.81 172 TYR A C 1
ATOM 1283 O O . TYR A 1 172 ? -11.333 5.200 -7.457 1.00 92.81 172 TYR A O 1
ATOM 1291 N N . GLY A 1 173 ? -12.906 3.650 -7.048 1.00 91.56 173 GLY A N 1
ATOM 1292 C CA . GLY A 1 173 ? -13.020 3.912 -5.614 1.00 91.56 173 GLY A CA 1
ATOM 1293 C C . GLY A 1 173 ? -13.761 5.216 -5.302 1.00 91.56 173 GLY A C 1
ATOM 1294 O O . GLY A 1 173 ? -14.392 5.824 -6.167 1.00 91.56 173 GLY A O 1
ATOM 1295 N N . THR A 1 174 ? -13.682 5.645 -4.042 1.00 90.12 174 THR A N 1
ATOM 1296 C CA . THR A 1 174 ? -14.320 6.879 -3.536 1.00 90.12 174 THR A CA 1
ATOM 1297 C C . THR A 1 174 ? -13.325 7.945 -3.077 1.00 90.12 174 THR A C 1
ATOM 1299 O O . THR A 1 174 ? -13.731 8.975 -2.540 1.00 90.12 174 THR A O 1
ATOM 1302 N N . THR A 1 175 ? -12.017 7.725 -3.253 1.00 86.06 175 THR A N 1
ATOM 1303 C CA . THR A 1 175 ? -11.002 8.632 -2.707 1.00 86.06 175 THR A CA 1
ATOM 1304 C C . THR A 1 175 ? -11.088 10.021 -3.335 1.00 86.06 175 THR A C 1
ATOM 1306 O O . THR A 1 175 ? -10.935 10.188 -4.543 1.00 86.06 175 THR A O 1
ATOM 1309 N N . THR A 1 176 ? -11.280 11.034 -2.494 1.00 85.75 176 THR A N 1
ATOM 1310 C CA . THR A 1 176 ? -11.300 12.444 -2.890 1.00 85.75 176 THR A CA 1
ATOM 1311 C C . THR A 1 176 ? -9.901 13.053 -2.860 1.00 85.75 176 THR A C 1
ATOM 1313 O O . THR A 1 176 ? -9.069 12.689 -2.028 1.00 85.75 176 THR A O 1
ATOM 1316 N N . SER A 1 177 ? -9.643 14.033 -3.724 1.00 84.00 177 SER A N 1
ATOM 1317 C CA . SER A 1 177 ? -8.382 14.777 -3.720 1.00 84.00 177 SER A CA 1
ATOM 1318 C C . SER A 1 177 ? -8.356 15.825 -2.607 1.00 84.00 177 SER A C 1
ATOM 1320 O O . SER A 1 177 ? -9.275 16.630 -2.482 1.00 84.00 177 SER A O 1
ATOM 1322 N N . VAL A 1 178 ? -7.267 15.852 -1.839 1.00 83.38 178 VAL A N 1
ATOM 1323 C CA . VAL A 1 178 ? -6.956 16.922 -0.882 1.00 83.38 178 VAL A CA 1
ATOM 1324 C C . VAL A 1 178 ? -5.670 17.599 -1.346 1.00 83.38 178 VAL A C 1
ATOM 1326 O O . VAL A 1 178 ? -4.692 16.921 -1.645 1.00 83.38 178 VAL A O 1
ATOM 1329 N N . VAL A 1 179 ? -5.667 18.931 -1.433 1.00 87.38 179 VAL A N 1
ATOM 1330 C CA . VAL A 1 179 ? -4.517 19.697 -1.958 1.00 87.38 179 VAL A CA 1
ATOM 1331 C C . VAL A 1 179 ? -3.466 20.037 -0.894 1.00 87.38 179 VAL A C 1
ATOM 1333 O O . VAL A 1 179 ? -2.381 20.497 -1.231 1.00 87.38 179 VAL A O 1
ATOM 1336 N N . VAL A 1 180 ? -3.759 19.781 0.385 1.00 92.00 180 VAL A N 1
ATOM 1337 C CA . VAL A 1 180 ? -2.831 19.970 1.509 1.00 92.00 180 VAL A CA 1
ATOM 1338 C C . VAL A 1 180 ? -2.705 18.658 2.276 1.00 92.00 180 VAL A C 1
ATOM 1340 O O . VAL A 1 180 ? -3.613 18.269 3.006 1.00 92.00 180 VAL A O 1
ATOM 1343 N N . ILE A 1 181 ? -1.581 17.964 2.097 1.00 89.88 181 ILE A N 1
ATOM 1344 C CA . ILE A 1 181 ? -1.290 16.683 2.751 1.00 89.88 181 ILE A CA 1
ATOM 1345 C C . ILE A 1 181 ? 0.084 16.780 3.421 1.00 89.88 181 ILE A C 1
ATOM 1347 O O . ILE A 1 181 ? 1.081 17.076 2.766 1.00 89.88 181 ILE A O 1
ATOM 1351 N N . GLY A 1 182 ? 0.136 16.513 4.727 1.00 92.62 182 GLY A N 1
ATOM 1352 C CA . GLY A 1 182 ? 1.376 16.288 5.471 1.00 92.62 182 GLY A CA 1
ATOM 1353 C C . GLY A 1 182 ? 1.614 14.792 5.676 1.00 92.62 182 GLY A C 1
ATOM 1354 O O . GLY A 1 182 ? 0.662 14.030 5.822 1.00 92.62 182 GLY A O 1
ATOM 1355 N N . SER A 1 183 ? 2.874 14.355 5.697 1.00 93.75 183 SER A N 1
ATOM 1356 C CA . SER A 1 183 ? 3.218 12.955 5.972 1.00 93.75 183 SER A CA 1
ATOM 1357 C C . SER A 1 183 ? 4.433 12.833 6.890 1.00 93.75 183 SER A C 1
ATOM 1359 O O . SER A 1 183 ? 5.313 13.698 6.911 1.00 93.75 183 SER A O 1
ATOM 1361 N N . ARG A 1 184 ? 4.476 11.752 7.678 1.00 95.06 184 ARG A N 1
ATOM 1362 C CA . ARG A 1 184 ? 5.600 11.427 8.559 1.00 95.06 184 ARG A CA 1
ATOM 1363 C C . ARG A 1 184 ? 5.730 9.916 8.716 1.00 95.06 184 ARG A C 1
ATOM 1365 O O . ARG A 1 184 ? 4.755 9.239 9.021 1.00 95.06 184 ARG A O 1
ATOM 1372 N N . LEU A 1 185 ? 6.948 9.401 8.562 1.00 93.50 185 LEU A N 1
ATOM 1373 C CA . LEU A 1 185 ? 7.283 8.048 9.002 1.00 93.50 185 LEU A CA 1
ATOM 1374 C C . LEU A 1 185 ? 7.481 8.054 10.521 1.00 93.50 185 LEU A C 1
ATOM 1376 O O . LEU A 1 185 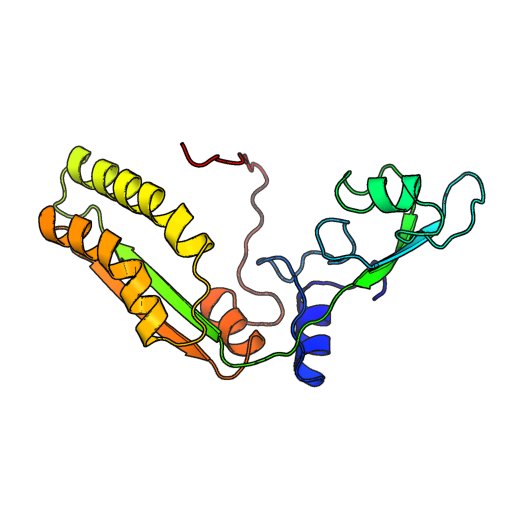? 8.334 8.784 11.031 1.00 93.50 185 LEU A O 1
ATOM 1380 N N . ILE A 1 186 ? 6.694 7.244 11.225 1.00 90.25 186 ILE A N 1
ATOM 1381 C CA . ILE A 1 186 ? 6.770 7.066 12.679 1.00 90.25 186 ILE A CA 1
ATOM 1382 C C . ILE A 1 186 ? 7.568 5.789 12.947 1.00 90.25 186 ILE A C 1
ATOM 1384 O O . ILE A 1 186 ? 7.241 4.731 12.410 1.00 90.25 186 ILE A O 1
ATOM 1388 N N . ARG A 1 187 ? 8.649 5.889 13.727 1.00 84.62 187 ARG A N 1
ATOM 1389 C CA . ARG A 1 187 ? 9.463 4.727 14.109 1.00 84.62 187 ARG A CA 1
ATOM 1390 C C . ARG A 1 187 ? 8.914 4.112 15.400 1.00 84.62 187 ARG A C 1
ATOM 1392 O O . ARG A 1 187 ? 8.536 4.885 16.278 1.00 84.62 187 ARG A O 1
ATOM 1399 N N . PRO A 1 188 ? 8.915 2.775 15.538 1.00 76.12 188 PRO A N 1
ATOM 1400 C CA . PRO A 1 188 ? 8.731 2.135 16.836 1.00 76.12 188 PRO A CA 1
ATOM 1401 C C . PRO A 1 188 ? 9.838 2.596 17.796 1.00 76.12 188 PRO A C 1
ATOM 1403 O O . PRO A 1 188 ? 10.984 2.757 17.364 1.00 76.12 188 PRO A O 1
ATOM 1406 N N . TRP A 1 189 ? 9.480 2.839 19.053 1.00 63.19 189 TRP A N 1
ATOM 1407 C CA . TRP A 1 189 ? 10.393 3.159 20.156 1.00 63.19 189 TRP A CA 1
ATOM 1408 C C . TRP A 1 189 ? 10.829 1.902 20.905 1.00 63.19 189 TRP A C 1
ATOM 1410 O O . TRP A 1 189 ? 10.040 0.929 20.939 1.00 63.19 189 TRP A O 1
#

Secondary structure (DSSP, 8-state):
-BTT-BHHHHHHHHHTTTEEE---SSTTSBTTSSSS-EEEEEEE-TT---SEEBTTBSHHHHHHHTTS-SSSS-EEEEEEE-EEE---EEEEEEEE--TT--HHHHHHHHHHHHHHHHHHHH---SSHHHHHHHHHHHHHHHHHTT--EEEEEEEESSHHHHHHHHH-STTT-SPPP-S-----PPPP-

pLDDT: mean 91.14, std 6.42, range [63.19, 98.06]

Radius of gyration: 20.44 Å; chains: 1; bounding box: 42×36×56 Å

Organism: NCBI:txid1250544

Sequence (189 aa):
MGAGVQGFEALQAAAKQGLRVVTGSSLTVGIAGGYTQALEWDVVTPTGEPPIATPSRNVPLYWALSGGGGGTYGVAISMTAKAHPDGVVSGAGPTFTSTNVSEDAFWEAVEAFQATVPNMAANRPTFKERVEDLYQPFINELKKRGIAYTLNAASFPTYIEHFNHYYGPLPYGTTTSVVVIGSRLIRPW

=== F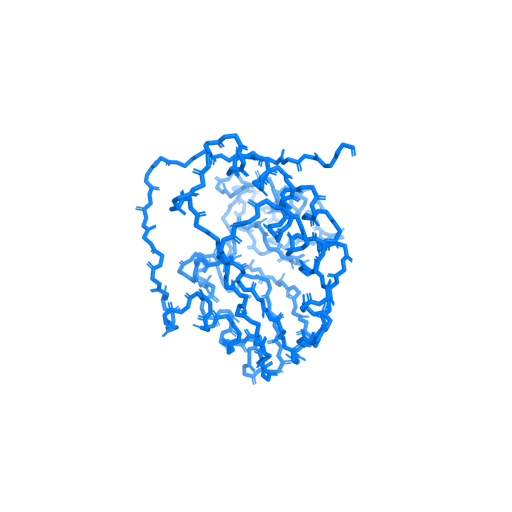eature glossary ===
The record interleaves many kinds of information about one protein. Here is each kind framed as the question it answers.

Q: Are the domains correctly placed relative to each other?
A: Predicted aligned error is AlphaFold's pairwise confidence. Unlike pLDDT (per-residue), PAE is per-residue-pair and captures whether two parts of the structure are correctly placed relative to each other. Units are ångströms of expected positional error.

Q: Which residues are in helices, strands, or loops?
A: Eight-state secondary structure (DSSP): H is the canonical α-helix, G the tighter 3₁₀-helix, I the wider π-helix; E/B are β-structure, T and S are turns and bends, and '-' is everything else. DSSP derives these from the pattern of main-chain N–H···O=C hydrogen bonds, not from the sequence.

Q: What if only a Cα trace is available?
A: P-SEA three-state annotation labels each residue as helix, strand, or coil based purely on the geometry of the Cα trace. It serves as a fallback when the full backbone (and thus DSSP) is unavailable.

Q: What are the backbone torsion angles?
A: φ (phi) and ψ (psi) are the two rotatable backbone dihedrals per residue: φ is the C(i-1)–N–Cα–C torsion, ψ is the N–Cα–C–N(i+1) torsion, both in degrees on (−180°, 180°]. α-helical residues cluster near (−60°, −45°); β-strand residues near (−120°, +130°). A Ramachandran plot is simply a scatter of (φ, ψ) for every residue.

Q: What known structures does this most resemble?
A: Structural nearest neighbors (via Foldseek easy-search vs the PDB). Reported per hit: target PDB id, E-value, and alignment TM-score. A TM-score above ~0.5 is the conventional threshold for 'same fold'.

Q: What family and function is it annotated with?
A: Database cross-references. InterPro integrates a dozen domain/family signature databases into unified entries with residue-range hits. GO terms attach function/process/location labels with evidence codes. CATH codes position the fold in a four-level structural taxonomy. Organism is the NCBI-taxonomy species name.

Q: Which residues are buried vs exposed?
A: Solvent accessibility: the surface area of each residue that a 1.4 Å water probe can touch, in Å². When only backbone atoms are present the absolute values are lower than full-atom SASA (side chains contribute most of the area) and are flagged as backbone-only.

Q: What do the diagnostic plots show?
A: Three diagnostic plots accompany the record. The Cα contact map visualizes the tertiary structure as a 2D adjacency matrix (8 Å cutoff, sequence-local contacts suppressed). The Ramachandran plot shows the distribution of backbone (φ, ψ) torsions, with points in the α and β basins reflecting secondary structure content. The PAE plot shows AlphaFold's inter-residue confidence as a color matrix.

Q: What is the amino-acid chain?
A: The amino-acid sequence is the protein's primary structure: the linear order of residues from the N-terminus to the C-terminus, written in one-letter code. Everything else here — the 3D coordinates, the secondary structure, the domain annotations — is ultimately a consequence of this string.

Q: What do the rendered images show?
A: The six renders are orthographic views along the three Cartesian axes in both directions. Representation (cartoon, sticks, or surface) and color scheme (sequence-rainbow or by-chain) vary across proteins so the training set covers all the common visualization conventions.

Q: Where is each backbone atom in 3D?
A: The mmCIF table is the protein's shape written out atom by atom. For each backbone N, Cα, C, and carbonyl O, it records an (x, y, z) coordinate triple in Å plus the residue type, chain letter, and residue number.

Q: How mobile is each atom in the crystal?
A: For experimental (PDB) structures, the B-factor (temperature factor) quantifies the positional spread of each atom in the crystal — a combination of thermal vibration and static disorder — in units of Å². High B-factors mark flexible loops or poorly resolved regions; low B-factors mark the rigid, well-ordered core.

Q: How big and how compact is the whole molecule?
A: Three whole-structure scalars: the radius of gyration (RMS distance of Cα from centroid, in Å), the count of Cα–Cα contacts (pairs closer than 8 Å and separated by more than four residues in sequence — i.e. tertiary, not local, contacts), and the bounding-box dimensions. Together they distinguish compact globular folds from extended fibres or disordered chains.

Q: What does the local fold look like, residue by residue?
A: A 3Di character summarizes, for each residue, the relative orientation of the Cα frame of its nearest spatial neighbor. Because it encodes fold topology rather than chemistry, 3Di alignments detect remote structural similarity that sequence alignment misses.

Q: How confident is the AlphaFold model at each residue?
A: For AlphaFold models, the B-factor field carries pLDDT — the model's own estimate of local accuracy on a 0–100 scale. Regions with pLDDT<50 should be treated as essentially unmodeled; they often correspond to intrinsically disordered segments.